Protein AF-0000000069215878 (afdb_homodimer)

Secondary structure (DSSP, 8-state):
--EEEEEETTEEEEEETTEEEEEE-SSEEEEEE-SS-EEEEETTS-EEEEETTEEEEEE-SSEEEEEEETTEEEEEETTS-EEEEETTEEEEE-/--EEEEEETTEEEEEETTEEEEEE-SSEEEEEE-SS-EEEEETTS-EEEEETTEEEEEE-SSEEEEEEETTEEEEEETTS-EEEEETTEEEEE-

pLDDT: mean 95.77, std 3.65, range [73.75, 98.81]

Radius of gyration: 15.0 Å; Cα contacts (8 Å, |Δi|>4): 537; chains: 2; bounding box: 36×37×32 Å

Foldseek 3Di:
DDWDWDADPQWIWIDDPNHTDDIAGGQWDEWEDPVAKIWTAHPQGKIWIDGSRHTDDIGGGQFDYWYDDPQKIWTQHPVGKIWIDHSRHTDDID/DDWDWDADPQWIWIDDPNHTDDIAGGQWDEWEDPVAKIWTAHPQGKIWIDGSRHTDDIGGGQFDYWYDDPQKIWTQHPVGKIWIDHSRHTDDID

InterPro domains:
  IPR008655 Helicobacter pylori IceA2 [PF05862] (1-55)

Organism: Helicobacter pylori (strain G27) (NCBI:txid563041)

Solvent-accessible surface area (backbone atoms only — not comparable to full-atom values): 9778 Å² total; per-residue (Å²): 115,47,43,47,72,43,74,55,94,25,19,39,36,35,25,49,75,80,37,82,71,50,72,42,78,69,50,35,74,31,61,30,35,40,54,66,45,37,39,31,22,29,77,84,8,30,35,39,33,26,48,91,82,38,82,73,51,74,39,76,65,47,30,66,42,54,44,24,12,76,74,28,38,40,32,31,29,78,85,70,39,37,36,34,25,47,92,79,39,79,74,52,74,80,116,48,42,47,70,44,75,55,93,24,19,40,37,35,26,48,76,78,36,82,70,50,74,41,78,68,49,33,75,35,61,30,34,41,54,68,45,38,42,31,23,29,76,83,8,30,35,38,33,25,48,91,80,38,80,72,51,76,40,78,65,48,30,64,44,54,45,22,12,77,75,28,37,39,30,32,28,79,85,70,37,36,38,33,25,48,91,80,39,80,72,53,74,76

Sequence (188 aa):
MAVVVKVVNGKIQEFENGSYKRTYGSNIVAADTDGHIVAAVTAKGKVEEYENGIHKRTYGSNAVKVQVSGGIVAVTTSKGKVEEYKNGIHKRTYMAVVVKVVNGKIQEFENGSYKRTYGSNIVAADTDGHIVAAVTAKGKVEEYENGIHKRTYGSNAVKVQVSGGIVAVTTSKGKVEEYKNGIHKRTY

Structure (mmCIF, N/CA/C/O backbone):
data_AF-0000000069215878-model_v1
#
loop_
_entity.id
_entity.type
_entity.pdbx_description
1 polymer 'IceA2 protein'
#
loop_
_atom_site.group_PDB
_atom_site.id
_atom_site.type_symbol
_atom_site.label_atom_id
_atom_site.label_alt_id
_atom_site.label_comp_id
_atom_site.label_asym_id
_atom_site.label_entity_id
_atom_site.label_seq_id
_atom_site.pdbx_PDB_ins_code
_atom_site.Cartn_x
_atom_site.Cartn_y
_atom_site.Cartn_z
_atom_site.occupancy
_atom_site.B_iso_or_equiv
_atom_site.auth_seq_id
_atom_site.auth_comp_id
_atom_site.auth_asym_id
_atom_site.auth_atom_id
_atom_site.pdbx_PDB_model_num
ATOM 1 N N . MET A 1 1 ? -4.039 -1.091 15.531 1 74 1 MET A N 1
ATOM 2 C CA . MET A 1 1 ? -4.719 0.139 15.141 1 74 1 MET A CA 1
ATOM 3 C C . MET A 1 1 ? -4.633 0.352 13.633 1 74 1 MET A C 1
ATOM 5 O O . MET A 1 1 ? -3.592 0.095 13.023 1 74 1 MET A O 1
ATOM 9 N N . ALA A 1 2 ? -5.949 0.707 13.023 1 85.69 2 ALA A N 1
ATOM 10 C CA . ALA A 1 2 ? -5.949 0.831 11.57 1 85.69 2 ALA A CA 1
ATOM 11 C C . ALA A 1 2 ? -5.543 2.238 11.141 1 85.69 2 ALA A C 1
ATOM 13 O O . ALA A 1 2 ? -6.223 3.213 11.461 1 85.69 2 ALA A O 1
ATOM 14 N N . VAL A 1 3 ? -4.406 2.455 10.641 1 92.19 3 VAL A N 1
ATOM 15 C CA . VAL A 1 3 ? -3.967 3.725 10.07 1 92.19 3 VAL A CA 1
ATOM 16 C C . VAL A 1 3 ? -4.086 3.672 8.547 1 92.19 3 VAL A C 1
ATOM 18 O O . VAL A 1 3 ? -3.643 2.707 7.918 1 92.19 3 VAL A O 1
ATOM 21 N N . VAL A 1 4 ? -4.758 4.676 8 1 95.19 4 VAL A N 1
ATOM 22 C CA . VAL A 1 4 ? -4.93 4.781 6.555 1 95.19 4 VAL A CA 1
ATOM 23 C C . VAL A 1 4 ? -4.398 6.129 6.066 1 95.19 4 VAL A C 1
ATOM 25 O O . VAL A 1 4 ? -4.582 7.152 6.73 1 95.19 4 VAL A O 1
ATOM 28 N N . VAL A 1 5 ? -3.742 6.098 4.945 1 96.25 5 VAL A N 1
ATOM 29 C CA . VAL A 1 5 ? -3.266 7.352 4.371 1 96.25 5 VAL A CA 1
ATOM 30 C C . VAL A 1 5 ? -3.834 7.527 2.965 1 96.25 5 VAL A C 1
ATOM 32 O O . VAL A 1 5 ? -3.961 6.555 2.213 1 96.25 5 VAL A O 1
ATOM 35 N N . LYS A 1 6 ? -4.164 8.812 2.629 1 95.31 6 LYS A N 1
ATOM 36 C CA . LYS A 1 6 ? -4.609 9.234 1.303 1 95.31 6 LYS A CA 1
ATOM 37 C C . LYS A 1 6 ? -3.762 10.383 0.772 1 95.31 6 LYS A C 1
ATOM 39 O O . LYS A 1 6 ? -3.234 11.18 1.55 1 95.31 6 LYS A O 1
ATOM 44 N N . VAL A 1 7 ? -3.67 10.352 -0.541 1 95.75 7 VAL A N 1
ATOM 45 C CA . VAL A 1 7 ? -3.039 11.508 -1.17 1 95.75 7 VAL A CA 1
ATOM 46 C C . VAL A 1 7 ? -4.105 12.398 -1.8 1 95.75 7 VAL A C 1
ATOM 48 O O . VAL A 1 7 ? -4.836 11.969 -2.695 1 95.75 7 VAL A O 1
ATOM 51 N N . VAL A 1 8 ? -4.211 13.555 -1.301 1 95.56 8 VAL A N 1
ATOM 52 C CA . VAL A 1 8 ? -5.18 14.531 -1.794 1 95.56 8 VAL A CA 1
ATOM 53 C C . VAL A 1 8 ? -4.48 15.867 -2.057 1 95.56 8 VAL A C 1
ATOM 55 O O . VAL A 1 8 ? -3.873 16.438 -1.152 1 95.56 8 VAL A O 1
ATOM 58 N N . ASN A 1 9 ? -4.527 16.25 -3.273 1 96.44 9 ASN A N 1
ATOM 59 C CA . ASN A 1 9 ? -3.949 17.531 -3.676 1 96.44 9 ASN A CA 1
ATOM 60 C C . ASN A 1 9 ? -2.477 17.625 -3.291 1 96.44 9 ASN A C 1
ATOM 62 O O . ASN A 1 9 ? -2.037 18.641 -2.74 1 96.44 9 ASN A O 1
ATOM 66 N N . GLY A 1 10 ? -1.801 16.531 -3.488 1 97.44 10 GLY A N 1
ATOM 67 C CA . GLY A 1 10 ? -0.356 16.516 -3.322 1 97.44 10 GLY A CA 1
ATOM 68 C C . GLY A 1 10 ? 0.076 16.422 -1.871 1 97.44 10 GLY A C 1
ATOM 69 O O . GLY A 1 10 ? 1.249 16.625 -1.552 1 97.44 10 GLY A O 1
ATOM 70 N N . LYS A 1 11 ? -0.834 16.172 -0.957 1 98.38 11 LYS A N 1
ATOM 71 C CA . LYS A 1 11 ? -0.547 16.031 0.468 1 98.38 11 LYS A CA 1
ATOM 72 C C . LYS A 1 11 ? -1.052 14.688 0.999 1 98.38 11 LYS A C 1
ATOM 74 O O . LYS A 1 11 ? -1.933 14.07 0.399 1 98.38 11 LYS A O 1
ATOM 79 N N . ILE A 1 12 ? -0.463 14.336 2.107 1 97.94 12 ILE A N 1
ATOM 80 C CA . ILE A 1 12 ? -0.901 13.125 2.791 1 97.94 12 ILE A CA 1
ATOM 81 C C . ILE A 1 12 ? -1.999 13.469 3.795 1 97.94 12 ILE A C 1
ATOM 83 O O . ILE A 1 12 ? -1.822 14.344 4.645 1 97.94 12 ILE A O 1
ATO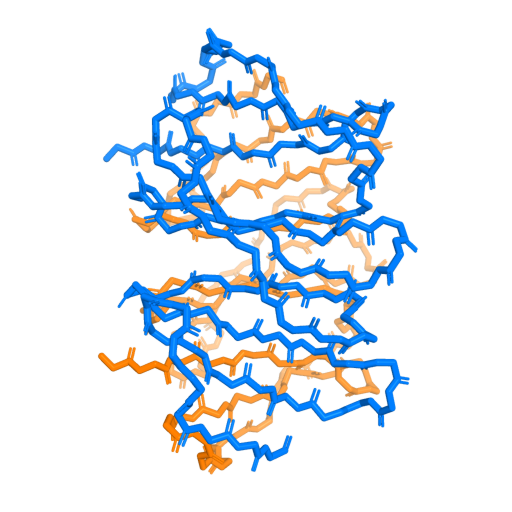M 87 N N . GLN A 1 13 ? -3.068 12.797 3.678 1 97.81 13 GLN A N 1
ATOM 88 C CA . GLN A 1 13 ? -4.078 12.789 4.73 1 97.81 13 GLN A CA 1
ATOM 89 C C . GLN A 1 13 ? -4.078 11.469 5.488 1 97.81 13 GLN A C 1
ATOM 91 O O . GLN A 1 13 ? -4.207 10.398 4.891 1 97.81 13 GLN A O 1
ATOM 96 N N . GLU A 1 14 ? -3.904 11.586 6.75 1 97.12 14 GLU A N 1
ATOM 97 C CA . GLU A 1 14 ? -3.82 10.406 7.613 1 97.12 14 GLU A CA 1
ATOM 98 C C . GLU A 1 14 ? -5.078 10.258 8.461 1 97.12 14 GLU A C 1
ATOM 100 O O . GLU A 1 14 ? -5.566 11.227 9.039 1 97.12 14 GLU A O 1
ATOM 105 N N . PHE A 1 15 ? -5.617 9.094 8.516 1 95.56 15 PHE A N 1
ATOM 106 C CA . PHE A 1 15 ? -6.773 8.734 9.32 1 95.56 15 PHE A CA 1
ATOM 107 C C . PHE A 1 15 ? -6.43 7.602 10.281 1 95.56 15 PHE A C 1
ATOM 109 O O . PHE A 1 15 ? -5.676 6.688 9.93 1 95.56 15 PHE A O 1
ATOM 116 N N . GLU A 1 16 ? -6.934 7.645 11.398 1 93.94 16 GLU A N 1
ATOM 117 C CA . GLU A 1 16 ? -6.84 6.578 12.398 1 93.94 16 GLU A CA 1
ATOM 118 C C . GLU A 1 16 ? -8.219 6.129 12.852 1 93.94 16 GLU A C 1
ATOM 120 O O . GLU A 1 16 ? -9 6.93 13.375 1 93.94 16 GLU A O 1
ATOM 125 N N . ASN A 1 17 ? -8.5 4.863 12.562 1 92.19 17 ASN A N 1
ATOM 126 C CA . ASN A 1 17 ? -9.812 4.316 12.859 1 92.19 17 ASN A CA 1
ATOM 127 C C . ASN A 1 17 ? -10.93 5.18 12.273 1 92.19 17 ASN A C 1
ATOM 129 O O . ASN A 1 17 ? -11.898 5.5 12.953 1 92.19 17 ASN A O 1
ATOM 133 N N . GLY A 1 18 ? -10.656 5.668 11.039 1 92.44 18 GLY A N 1
ATOM 134 C CA . GLY A 1 18 ? -11.664 6.398 10.297 1 92.44 18 GLY A CA 1
ATOM 135 C C . GLY A 1 18 ? -11.695 7.879 10.625 1 92.44 18 GLY A C 1
ATOM 136 O O . GLY A 1 18 ? -12.383 8.656 9.961 1 92.44 18 GLY A O 1
ATOM 137 N N . SER A 1 19 ? -10.953 8.273 11.695 1 95.25 19 SER A N 1
ATOM 138 C CA . SER A 1 19 ? -10.906 9.68 12.102 1 95.25 19 SER A CA 1
ATOM 139 C C . SER A 1 19 ? -9.703 10.391 11.5 1 95.25 19 SER A C 1
ATOM 141 O O . SER A 1 19 ? -8.586 9.867 11.531 1 95.25 19 SER A O 1
ATOM 143 N N . TYR A 1 20 ? -10 11.586 10.977 1 96.06 20 TYR A N 1
ATOM 144 C CA . TYR A 1 20 ? -8.93 12.422 10.438 1 96.06 20 TYR A CA 1
ATOM 145 C C . TYR A 1 20 ? -7.938 12.805 11.531 1 96.06 20 TYR A C 1
ATOM 147 O O . TYR A 1 20 ? -8.336 13.227 12.617 1 96.06 20 TYR A O 1
ATOM 155 N N . LYS A 1 21 ? -6.676 12.641 11.227 1 96.81 21 LYS A N 1
ATOM 156 C CA . LYS A 1 21 ? -5.648 12.945 12.211 1 96.81 21 LYS A CA 1
ATOM 157 C C . LYS A 1 21 ? -4.844 14.18 11.805 1 96.81 21 LYS A C 1
ATOM 159 O O . LYS A 1 21 ? -4.723 15.133 12.578 1 96.81 21 LYS A O 1
ATOM 164 N N . ARG A 1 22 ? -4.355 14.172 10.633 1 97.06 22 ARG A N 1
ATOM 165 C CA . ARG A 1 22 ? -3.471 15.25 10.211 1 97.06 22 ARG A CA 1
ATOM 166 C C . ARG A 1 22 ? -3.266 15.219 8.695 1 97.06 22 ARG A C 1
ATOM 168 O O . ARG A 1 22 ? -3.584 14.227 8.039 1 97.06 22 ARG A O 1
ATOM 175 N N . THR A 1 23 ? -2.787 16.328 8.133 1 98.12 23 THR A N 1
ATOM 176 C CA . THR A 1 23 ? -2.355 16.5 6.75 1 98.12 23 THR A CA 1
ATOM 177 C C . THR A 1 23 ? -0.935 17.047 6.691 1 98.12 23 THR A C 1
ATOM 179 O O . THR A 1 23 ? -0.604 18 7.398 1 98.12 23 THR A O 1
ATOM 182 N N . TYR A 1 24 ? -0.143 16.469 5.941 1 98.25 24 TYR A N 1
ATOM 183 C CA . TYR A 1 24 ? 1.252 16.891 5.848 1 98.25 24 TYR A CA 1
ATOM 184 C C . TYR A 1 24 ? 1.854 16.469 4.512 1 98.25 24 TYR A C 1
ATOM 186 O O . TYR A 1 24 ? 1.188 15.82 3.697 1 98.25 24 TYR A O 1
ATOM 194 N N . GLY A 1 25 ? 3.1 16.875 4.277 1 97.56 25 GLY A N 1
ATOM 195 C CA . GLY A 1 25 ? 3.77 16.578 3.023 1 97.56 25 GLY A CA 1
ATOM 196 C C . GLY A 1 25 ? 3.455 17.578 1.926 1 97.56 25 GLY A C 1
ATOM 197 O O . GLY A 1 25 ? 2.514 18.359 2.047 1 97.56 25 GLY A O 1
ATOM 198 N N . SER A 1 26 ? 4.25 17.531 0.91 1 98.12 26 SER A N 1
ATOM 199 C CA . SER A 1 26 ? 4.09 18.391 -0.258 1 98.12 26 SER A CA 1
ATOM 200 C C . SER A 1 26 ? 4.531 17.672 -1.533 1 98.12 26 SER A C 1
ATOM 202 O O . SER A 1 26 ? 5.547 16.984 -1.543 1 98.12 26 SER A O 1
ATOM 204 N N . ASN A 1 27 ? 3.66 17.891 -2.59 1 98.38 27 ASN A N 1
ATOM 205 C CA . ASN A 1 27 ? 3.941 17.344 -3.912 1 98.38 27 ASN A CA 1
ATOM 206 C C . ASN A 1 27 ? 4.047 15.82 -3.877 1 98.38 27 ASN A C 1
ATOM 208 O O . ASN A 1 27 ? 4.957 15.242 -4.469 1 98.38 27 ASN A O 1
ATOM 212 N N . ILE A 1 28 ? 3.166 15.297 -3.115 1 98.62 28 ILE A N 1
ATOM 213 C CA . ILE A 1 28 ? 3.125 13.844 -2.973 1 98.62 28 ILE A CA 1
ATOM 214 C C . ILE A 1 28 ? 2.275 13.242 -4.09 1 98.62 28 ILE A C 1
ATOM 216 O O . ILE A 1 28 ? 1.216 13.773 -4.43 1 98.62 28 ILE A O 1
ATOM 220 N N . VAL A 1 29 ? 2.721 12.062 -4.629 1 97.56 29 VAL A N 1
ATOM 221 C CA . VAL A 1 29 ? 1.945 11.438 -5.691 1 97.56 29 VAL A CA 1
ATOM 222 C C . VAL A 1 29 ? 1.505 10.039 -5.254 1 97.56 29 VAL A C 1
ATOM 224 O O . VAL A 1 29 ? 0.582 9.469 -5.836 1 97.56 29 VAL A O 1
ATOM 227 N N . ALA A 1 30 ? 2.139 9.461 -4.25 1 97.19 30 ALA A N 1
ATOM 228 C CA . ALA A 1 30 ? 1.773 8.156 -3.701 1 97.19 30 ALA A CA 1
ATOM 229 C C . ALA A 1 30 ? 2.236 8.023 -2.254 1 97.19 30 ALA A C 1
ATOM 231 O O . ALA A 1 30 ? 3.207 8.664 -1.844 1 97.19 30 ALA A O 1
ATOM 232 N N . ALA A 1 31 ? 1.522 7.215 -1.479 1 98.06 31 ALA A N 1
ATOM 233 C CA . ALA A 1 31 ? 1.909 6.973 -0.092 1 98.06 31 ALA A CA 1
ATOM 234 C C . ALA A 1 31 ? 1.402 5.617 0.39 1 98.06 31 ALA A C 1
ATOM 236 O O . ALA A 1 31 ? 0.435 5.078 -0.154 1 98.06 31 ALA A O 1
ATOM 237 N N . ASP A 1 32 ? 2.045 5.066 1.37 1 96.81 32 ASP A N 1
ATOM 238 C CA . ASP A 1 32 ? 1.684 3.811 2.018 1 96.81 32 ASP A CA 1
ATOM 239 C C . ASP A 1 32 ? 2.156 3.785 3.469 1 96.81 32 ASP A C 1
ATOM 241 O O . ASP A 1 32 ? 3.008 4.586 3.865 1 96.81 32 ASP A O 1
ATOM 245 N N . THR A 1 33 ? 1.58 2.834 4.258 1 95.44 33 THR A N 1
ATOM 246 C CA . THR A 1 33 ? 1.925 2.754 5.672 1 95.44 33 THR A CA 1
ATOM 247 C C . THR A 1 33 ? 1.739 1.332 6.195 1 95.44 33 THR A C 1
ATOM 249 O O . THR A 1 33 ? 0.943 0.565 5.648 1 95.44 33 THR A O 1
ATOM 252 N N . ASP A 1 34 ? 2.5 1.015 7.184 1 89.88 34 ASP A N 1
ATOM 253 C CA . ASP A 1 34 ? 2.26 -0.238 7.895 1 89.88 34 ASP A CA 1
ATOM 254 C C . ASP A 1 34 ? 1.64 0.019 9.266 1 89.88 34 ASP A C 1
ATOM 256 O O . ASP A 1 34 ? 1.551 -0.891 10.094 1 89.88 34 ASP A O 1
ATOM 260 N N . GLY A 1 35 ? 1.219 1.314 9.391 1 88.06 35 GLY A N 1
ATOM 261 C CA . GLY A 1 35 ? 0.649 1.693 10.672 1 88.06 35 GLY A CA 1
ATOM 262 C C . GLY A 1 35 ? 1.643 2.385 11.586 1 88.06 35 GLY A C 1
ATOM 263 O O . GLY A 1 35 ? 1.251 3.092 12.516 1 88.06 35 GLY A O 1
ATOM 264 N N . HIS A 1 36 ? 2.979 2.178 11.383 1 90.94 36 HIS A N 1
ATOM 265 C CA . HIS A 1 36 ? 4.02 2.787 12.203 1 90.94 36 HIS A CA 1
ATOM 266 C C . HIS A 1 36 ? 4.715 3.924 11.461 1 90.94 36 HIS A C 1
ATOM 268 O O . HIS A 1 36 ? 4.84 5.031 11.992 1 90.94 36 HIS A O 1
ATOM 274 N N . ILE A 1 37 ? 5.152 3.664 10.273 1 94.69 37 ILE A N 1
ATOM 275 C CA . ILE A 1 37 ? 5.734 4.723 9.461 1 94.69 37 ILE A CA 1
ATOM 276 C C . ILE A 1 37 ? 4.883 4.938 8.211 1 94.69 37 ILE A C 1
ATOM 278 O O . ILE A 1 37 ? 4.121 4.059 7.809 1 94.69 37 ILE A O 1
ATOM 282 N N . VAL A 1 38 ? 4.969 6.121 7.684 1 97.31 38 VAL A N 1
ATOM 283 C CA . VAL A 1 38 ? 4.398 6.461 6.383 1 97.31 38 VAL A CA 1
ATOM 284 C C . VAL A 1 38 ? 5.523 6.742 5.387 1 97.31 38 VAL A C 1
ATOM 286 O O . VAL A 1 38 ? 6.441 7.512 5.676 1 97.31 38 VAL A O 1
ATOM 289 N N . ALA A 1 39 ? 5.531 6.059 4.312 1 98.31 39 ALA A N 1
ATOM 290 C CA . ALA A 1 39 ? 6.418 6.355 3.189 1 98.31 39 ALA A CA 1
ATOM 291 C C . ALA A 1 39 ? 5.648 6.98 2.031 1 98.31 39 ALA A C 1
ATOM 293 O O . ALA A 1 39 ? 4.562 6.512 1.675 1 98.31 39 ALA A O 1
ATOM 294 N N . ALA A 1 40 ? 6.199 7.988 1.437 1 98.81 40 ALA A N 1
ATOM 295 C CA . ALA A 1 40 ? 5.523 8.734 0.374 1 98.81 40 ALA A CA 1
ATOM 296 C C . ALA A 1 40 ? 6.473 9 -0.792 1 98.81 40 ALA A C 1
ATOM 298 O O . ALA A 1 40 ? 7.668 9.227 -0.588 1 98.81 40 ALA A O 1
ATOM 299 N N . VAL A 1 41 ? 5.918 9.031 -1.982 1 98.75 41 VAL A N 1
ATOM 300 C CA . VAL A 1 41 ? 6.66 9.383 -3.188 1 98.75 41 VAL A CA 1
ATOM 301 C C . VAL A 1 41 ? 6.344 10.82 -3.59 1 98.75 41 VAL A C 1
ATOM 303 O O . VAL A 1 41 ? 5.176 11.203 -3.695 1 98.75 41 VAL A O 1
ATOM 306 N N . THR A 1 42 ? 7.375 11.586 -3.748 1 98.75 42 THR A N 1
ATOM 307 C CA . THR A 1 42 ? 7.18 12.953 -4.211 1 98.75 42 THR A CA 1
ATOM 308 C C . THR A 1 42 ? 7.082 13 -5.734 1 98.75 42 THR A C 1
ATOM 310 O O . THR A 1 42 ? 7.477 12.055 -6.414 1 98.75 42 THR A O 1
ATOM 313 N N . ALA A 1 43 ? 6.609 14.094 -6.262 1 98.44 43 ALA A N 1
ATOM 314 C CA . ALA A 1 43 ? 6.508 14.289 -7.707 1 98.44 43 ALA A CA 1
ATOM 315 C C . ALA A 1 43 ? 7.883 14.219 -8.367 1 98.44 43 ALA A C 1
ATOM 317 O O . ALA A 1 43 ? 7.992 13.883 -9.555 1 98.44 43 ALA A O 1
ATOM 318 N N . LYS A 1 44 ? 8.922 14.461 -7.582 1 98.06 44 LYS A N 1
ATOM 319 C CA . LYS A 1 44 ? 10.273 14.453 -8.125 1 98.06 44 LYS A CA 1
ATOM 320 C C . LYS A 1 44 ? 10.891 13.055 -8.039 1 98.06 44 LYS A C 1
ATOM 322 O O . LYS A 1 44 ? 12.055 12.867 -8.383 1 98.06 44 LYS A O 1
ATOM 327 N N . GLY A 1 45 ? 10.164 12.109 -7.516 1 98.38 45 GLY A N 1
ATOM 328 C CA . GLY A 1 45 ? 10.609 10.727 -7.535 1 98.38 45 GLY A CA 1
ATOM 329 C C . GLY A 1 45 ? 11.438 10.352 -6.316 1 98.38 45 GLY A C 1
ATOM 330 O O . GLY A 1 45 ? 12.172 9.359 -6.344 1 98.38 45 GLY A O 1
ATOM 331 N N . LYS A 1 46 ? 11.375 11.156 -5.266 1 98.69 46 LYS A N 1
ATOM 332 C CA . LYS A 1 46 ? 12.016 10.812 -4 1 98.69 46 LYS A CA 1
ATOM 333 C C . LYS A 1 46 ? 11.039 10.125 -3.053 1 98.69 46 LYS A C 1
ATOM 335 O O . LYS A 1 46 ? 9.828 10.148 -3.275 1 98.69 46 LYS A O 1
ATOM 340 N N . VAL A 1 47 ? 11.633 9.469 -2.111 1 98.75 47 VAL A N 1
ATOM 341 C CA . VAL A 1 47 ? 10.836 8.875 -1.051 1 98.75 47 VAL A CA 1
ATOM 342 C C . VAL A 1 47 ? 11.008 9.672 0.24 1 98.75 47 VAL A C 1
ATOM 344 O O . VAL A 1 47 ? 12.133 9.938 0.666 1 98.75 47 VAL A O 1
ATOM 347 N N . GLU A 1 48 ? 9.977 10.07 0.784 1 98.81 48 GLU A N 1
ATOM 348 C CA . GLU A 1 48 ? 9.969 10.68 2.111 1 98.81 48 GLU A CA 1
ATOM 349 C C . GLU A 1 48 ? 9.312 9.758 3.139 1 98.81 48 GLU A C 1
ATOM 351 O O . GLU A 1 48 ? 8.258 9.18 2.879 1 98.81 48 GLU A O 1
ATOM 356 N N . GLU A 1 49 ? 9.961 9.68 4.238 1 98.5 49 GLU A N 1
ATOM 357 C CA . GLU A 1 49 ? 9.422 8.883 5.332 1 98.5 49 GLU A CA 1
ATOM 358 C C . GLU A 1 49 ? 8.984 9.766 6.5 1 98.5 49 GLU A C 1
ATOM 360 O O . GLU A 1 49 ? 9.688 10.711 6.859 1 98.5 49 GLU A O 1
ATOM 365 N N . TYR A 1 50 ? 7.906 9.438 7.055 1 97.94 50 TYR A N 1
ATOM 366 C CA . TYR A 1 50 ? 7.34 10.156 8.188 1 97.94 50 TYR A CA 1
ATOM 367 C C . TYR A 1 50 ? 7.016 9.211 9.336 1 97.94 50 TYR A C 1
ATOM 369 O O . TYR A 1 50 ? 6.676 8.047 9.109 1 97.94 50 TYR A O 1
ATOM 377 N N . GLU A 1 51 ? 7.102 9.727 10.508 1 96.75 51 GLU A N 1
ATOM 378 C CA . GLU A 1 51 ? 6.59 9.109 11.727 1 96.75 51 GLU A CA 1
ATOM 379 C C . GLU A 1 51 ? 5.723 10.086 12.516 1 96.75 51 GLU A C 1
ATOM 381 O O . GLU A 1 51 ? 6.184 11.172 12.891 1 96.75 51 GLU A O 1
ATOM 386 N N . ASN A 1 52 ? 4.473 9.68 12.68 1 94.44 52 ASN A N 1
ATOM 387 C CA . ASN A 1 52 ? 3.516 10.562 13.352 1 94.44 52 ASN A CA 1
ATOM 388 C C . ASN A 1 52 ? 3.461 11.938 12.688 1 94.44 52 ASN A C 1
ATOM 390 O O . ASN A 1 52 ? 3.465 12.953 13.375 1 94.44 52 ASN A O 1
ATOM 394 N N . GLY A 1 53 ? 3.514 11.898 11.359 1 95.81 53 GLY A N 1
ATOM 395 C CA . GLY A 1 53 ? 3.375 13.125 10.594 1 95.81 53 GLY A CA 1
ATOM 396 C C . GLY A 1 53 ? 4.652 13.938 10.539 1 95.81 53 GLY A C 1
ATOM 397 O O . GLY A 1 53 ? 4.703 14.984 9.883 1 95.81 53 GLY A O 1
ATOM 398 N N . ILE A 1 54 ? 5.707 13.508 11.227 1 97.25 54 ILE A N 1
ATOM 399 C CA . ILE A 1 54 ? 6.973 14.227 11.273 1 97.25 54 ILE A CA 1
ATOM 400 C C . ILE A 1 54 ? 7.941 13.648 10.25 1 97.25 54 ILE A C 1
ATOM 402 O O . ILE A 1 54 ? 8.164 12.43 10.219 1 97.25 54 ILE A O 1
ATOM 406 N N . HIS A 1 55 ? 8.508 14.469 9.445 1 98.25 55 HIS A N 1
ATOM 407 C CA . HIS A 1 55 ? 9.461 14.055 8.422 1 98.25 55 HIS A CA 1
ATOM 408 C C . HIS A 1 55 ? 10.742 13.523 9.055 1 98.25 55 HIS A C 1
ATOM 410 O O . HIS A 1 55 ? 11.32 14.156 9.938 1 98.25 55 HIS A O 1
ATOM 416 N N . LYS A 1 56 ? 11.164 12.367 8.633 1 98.19 56 LYS A N 1
ATOM 417 C CA . LYS A 1 56 ? 12.344 11.734 9.211 1 98.19 56 LYS A CA 1
ATOM 418 C C . LYS A 1 56 ? 13.516 11.766 8.234 1 98.19 56 LYS A C 1
ATOM 420 O O . LYS A 1 56 ? 14.641 12.109 8.609 1 98.19 56 LYS A O 1
ATOM 425 N N . ARG A 1 57 ? 13.25 11.43 7.016 1 97.94 57 ARG A N 1
ATOM 426 C CA . ARG A 1 57 ? 14.328 11.305 6.035 1 97.94 57 ARG A CA 1
ATOM 427 C C . ARG A 1 57 ? 13.773 11.297 4.617 1 97.94 57 ARG A C 1
ATOM 429 O O . ARG A 1 57 ? 12.586 11.062 4.406 1 97.94 57 ARG A O 1
ATOM 436 N N . THR A 1 58 ? 14.664 11.594 3.699 1 98.31 58 THR A N 1
ATOM 437 C CA . THR A 1 58 ? 14.414 11.547 2.264 1 98.31 58 THR A CA 1
ATOM 438 C C . THR A 1 58 ? 15.492 10.734 1.551 1 98.31 58 THR A C 1
ATOM 440 O O . THR A 1 58 ? 16.688 10.898 1.829 1 98.31 58 THR A O 1
ATOM 443 N N . TYR A 1 59 ? 15.023 9.875 0.728 1 98.19 59 TYR A N 1
ATOM 444 C CA . TYR A 1 59 ? 15.953 9.047 -0.027 1 98.19 59 TYR A CA 1
ATOM 445 C C . TYR A 1 59 ? 15.328 8.562 -1.329 1 98.19 59 TYR A C 1
ATOM 447 O O . TYR A 1 59 ? 14.203 8.953 -1.666 1 98.19 59 TYR A O 1
ATOM 455 N N . GLY A 1 60 ? 16.062 7.754 -2.094 1 96.81 60 GLY A N 1
ATOM 456 C CA . GLY A 1 60 ? 15.555 7.141 -3.311 1 96.81 60 GLY A CA 1
ATOM 457 C C . GLY A 1 60 ? 15.547 8.086 -4.496 1 96.81 60 GLY A C 1
ATOM 458 O O . GLY A 1 60 ? 15.68 9.297 -4.328 1 96.81 60 GLY A O 1
ATOM 459 N N . SER A 1 61 ? 15.461 7.555 -5.59 1 97.06 61 SER A N 1
ATOM 460 C CA . SER A 1 61 ? 15.352 8.266 -6.859 1 97.06 61 SER A CA 1
ATOM 461 C C . SER A 1 61 ? 14.453 7.52 -7.836 1 97.06 61 SER A C 1
ATOM 463 O O . SER A 1 61 ? 14.391 6.289 -7.812 1 97.06 61 SER A O 1
ATOM 465 N N . ASN A 1 62 ? 13.727 8.297 -8.656 1 98 62 ASN A N 1
ATOM 466 C CA . ASN A 1 62 ? 12.867 7.777 -9.719 1 98 62 ASN A CA 1
ATOM 467 C C . ASN A 1 62 ? 11.758 6.891 -9.164 1 98 62 ASN A C 1
ATOM 469 O O . ASN A 1 62 ? 11.352 5.922 -9.797 1 98 62 ASN A O 1
ATOM 473 N N . ALA A 1 63 ? 11.406 7.141 -7.961 1 98.12 63 ALA A N 1
ATOM 474 C CA . ALA A 1 63 ? 10.336 6.371 -7.328 1 98.12 63 ALA A CA 1
ATOM 475 C C . ALA A 1 63 ? 8.984 6.699 -7.957 1 98.12 63 ALA A C 1
ATOM 477 O O . ALA A 1 63 ? 8.695 7.859 -8.25 1 98.12 63 ALA A O 1
ATOM 478 N N . VAL A 1 64 ? 8.125 5.652 -8.086 1 97.12 64 VAL A N 1
ATOM 479 C CA . VAL A 1 64 ? 6.781 5.887 -8.609 1 97.12 64 VAL A CA 1
ATOM 480 C C . VAL A 1 64 ? 5.742 5.301 -7.656 1 97.12 64 VAL A C 1
ATOM 482 O O . VAL A 1 64 ? 4.602 5.766 -7.609 1 97.12 64 VAL A O 1
ATOM 485 N N . LYS A 1 65 ? 6.117 4.258 -6.941 1 96.25 65 LYS A N 1
ATOM 486 C CA . LYS A 1 65 ? 5.234 3.605 -5.98 1 96.25 65 LYS A CA 1
ATOM 487 C C . LYS A 1 65 ? 6 3.184 -4.73 1 96.25 65 LYS A C 1
ATOM 489 O O . LYS A 1 65 ? 7.215 2.988 -4.777 1 96.25 65 LYS A O 1
ATOM 494 N N . VAL A 1 66 ? 5.234 3.076 -3.656 1 97.44 66 VAL A N 1
ATOM 495 C CA . VAL A 1 66 ? 5.855 2.6 -2.424 1 97.44 66 VAL A CA 1
ATOM 496 C C . VAL A 1 66 ? 4.902 1.648 -1.702 1 97.44 66 VAL A C 1
ATOM 498 O O . VAL A 1 66 ? 3.68 1.79 -1.802 1 97.44 66 VAL A O 1
ATOM 501 N N . GLN A 1 67 ? 5.406 0.713 -1.04 1 95.75 67 GLN A N 1
ATOM 502 C CA . GLN A 1 67 ? 4.754 -0.206 -0.113 1 95.75 67 GLN A CA 1
ATOM 503 C C . GLN A 1 67 ? 5.539 -0.321 1.19 1 95.75 67 GLN A C 1
ATOM 505 O O . GLN A 1 67 ? 6.77 -0.315 1.182 1 95.75 67 GLN A O 1
ATOM 510 N N . VAL A 1 68 ? 4.812 -0.411 2.258 1 94.75 68 VAL A N 1
ATOM 511 C CA . VAL A 1 68 ? 5.473 -0.572 3.551 1 94.75 68 VAL A CA 1
ATOM 512 C C . VAL A 1 68 ? 4.957 -1.836 4.238 1 94.75 68 VAL A C 1
ATOM 514 O O . VAL A 1 68 ? 3.748 -2.031 4.367 1 94.75 68 VAL A O 1
ATOM 517 N N . SER A 1 69 ? 5.871 -2.627 4.645 1 88.75 69 SER A N 1
ATOM 518 C CA . SER A 1 69 ? 5.543 -3.836 5.395 1 88.75 69 SER A CA 1
ATOM 519 C C . SER A 1 69 ? 6.645 -4.18 6.395 1 88.75 69 SER A C 1
ATOM 521 O O . SER A 1 69 ? 7.809 -4.324 6.016 1 88.75 69 SER A O 1
ATOM 523 N N . GLY A 1 70 ? 6.219 -4.223 7.656 1 84.12 70 GLY A N 1
ATOM 524 C CA . GLY A 1 70 ? 7.176 -4.617 8.68 1 84.12 70 GLY A CA 1
ATOM 525 C C . GLY A 1 70 ? 8.352 -3.668 8.789 1 84.12 70 GLY A C 1
ATOM 526 O O . GLY A 1 70 ? 9.492 -4.102 8.992 1 84.12 70 GLY A O 1
ATOM 527 N N . GLY A 1 71 ? 8.148 -2.459 8.508 1 88.06 71 GLY A N 1
ATOM 528 C CA . GLY A 1 71 ? 9.188 -1.452 8.633 1 88.06 71 GLY A CA 1
ATOM 529 C C . GLY A 1 71 ? 10.047 -1.323 7.387 1 88.06 71 GLY A C 1
ATOM 530 O O . GLY A 1 71 ? 10.914 -0.452 7.309 1 88.06 71 GLY A O 1
ATOM 531 N N . ILE A 1 72 ? 9.859 -2.195 6.469 1 93.44 72 ILE A N 1
ATOM 532 C CA . ILE A 1 72 ? 10.578 -2.137 5.203 1 93.44 72 ILE A CA 1
ATOM 533 C C . ILE A 1 72 ? 9.789 -1.311 4.195 1 93.44 72 ILE A C 1
ATOM 535 O O . ILE A 1 72 ? 8.562 -1.446 4.098 1 93.44 72 ILE A O 1
ATOM 539 N N . VAL A 1 73 ? 10.523 -0.488 3.518 1 96.88 73 VAL A N 1
ATOM 540 C CA . VAL A 1 73 ? 9.93 0.301 2.445 1 96.88 73 VAL A CA 1
ATOM 541 C C . VAL A 1 73 ? 10.359 -0.26 1.091 1 96.88 73 VAL A C 1
ATOM 543 O O . VAL A 1 73 ? 11.547 -0.26 0.759 1 96.88 73 VAL A O 1
ATOM 546 N N . ALA A 1 74 ? 9.477 -0.761 0.362 1 96.94 74 ALA A N 1
ATOM 547 C CA . ALA A 1 74 ? 9.719 -1.211 -1.007 1 96.94 74 ALA A CA 1
ATOM 548 C C . ALA A 1 74 ? 9.352 -0.124 -2.014 1 96.94 74 ALA A C 1
ATOM 550 O O . ALA A 1 74 ? 8.195 0.3 -2.086 1 96.94 74 ALA A O 1
ATOM 551 N N . VAL A 1 75 ? 10.266 0.282 -2.779 1 97.81 75 VAL A N 1
ATOM 552 C CA . VAL A 1 75 ? 10.109 1.373 -3.736 1 97.81 75 VAL A CA 1
ATOM 553 C C . VAL A 1 75 ? 10.164 0.824 -5.16 1 97.81 75 VAL A C 1
ATOM 555 O O . VAL A 1 75 ? 11.156 0.209 -5.555 1 97.81 75 VAL A O 1
ATOM 558 N N . THR A 1 76 ? 9.148 0.973 -5.895 1 96.69 76 THR A N 1
ATOM 559 C CA . THR A 1 76 ? 9.188 0.666 -7.32 1 96.69 76 THR A CA 1
ATOM 560 C C . THR A 1 76 ? 9.641 1.88 -8.125 1 96.69 76 THR A C 1
ATOM 562 O O . THR A 1 76 ? 9.07 2.965 -8 1 96.69 76 THR A O 1
ATOM 565 N N . THR A 1 77 ? 10.609 1.691 -8.898 1 97.44 77 THR A N 1
ATOM 566 C CA . THR A 1 77 ? 11.148 2.793 -9.688 1 97.44 77 THR A CA 1
ATOM 567 C C . THR A 1 77 ? 10.469 2.867 -11.047 1 97.44 77 THR A C 1
ATOM 569 O O . THR A 1 77 ? 9.75 1.942 -11.445 1 97.44 77 THR A O 1
ATOM 572 N N . SER A 1 78 ? 10.695 3.939 -11.75 1 95.75 78 SER A N 1
ATOM 573 C CA . SER A 1 78 ? 10.07 4.168 -13.055 1 95.75 78 SER A CA 1
ATOM 574 C C . SER A 1 78 ? 10.539 3.135 -14.07 1 95.75 78 SER A C 1
ATOM 576 O O . SER A 1 78 ? 9.875 2.916 -15.086 1 95.75 78 SER A O 1
ATOM 578 N N . LYS A 1 79 ? 11.656 2.494 -13.75 1 94 79 LYS A N 1
ATOM 579 C CA . LYS A 1 79 ? 12.164 1.481 -14.672 1 94 79 LYS A CA 1
ATOM 580 C C . LYS A 1 79 ? 11.656 0.093 -14.297 1 94 79 LYS A C 1
ATOM 582 O O . LYS A 1 79 ? 12.039 -0.902 -14.914 1 94 79 LYS A O 1
ATOM 587 N N . GLY A 1 80 ? 10.922 0.018 -13.25 1 91.56 80 GLY A N 1
ATOM 588 C CA . GLY A 1 80 ? 10.242 -1.231 -12.938 1 91.56 80 GLY A CA 1
ATOM 589 C C . GLY A 1 80 ? 10.992 -2.074 -11.922 1 91.56 80 GLY A C 1
ATOM 590 O O . GLY A 1 80 ? 10.555 -3.17 -11.57 1 91.56 80 GLY A O 1
ATOM 591 N N . LYS A 1 81 ? 12.086 -1.582 -11.367 1 94.81 81 LYS A N 1
ATOM 592 C CA . LYS A 1 81 ? 12.82 -2.273 -10.312 1 94.81 81 LYS A CA 1
ATOM 593 C C . LYS A 1 81 ? 12.242 -1.962 -8.938 1 94.81 81 LYS A C 1
ATOM 595 O O . LYS A 1 81 ? 11.57 -0.946 -8.758 1 94.81 81 LYS A O 1
ATOM 600 N N . VAL A 1 82 ? 12.523 -2.867 -8.094 1 96.56 82 VAL A N 1
ATOM 601 C CA . VAL A 1 82 ? 12.125 -2.641 -6.703 1 96.56 82 VAL A CA 1
ATOM 602 C C . VAL A 1 82 ? 13.359 -2.453 -5.832 1 96.56 82 VAL A C 1
ATOM 604 O O . VAL A 1 82 ? 14.297 -3.258 -5.891 1 96.56 82 VAL A O 1
ATOM 607 N N . GLU A 1 83 ? 13.391 -1.404 -5.141 1 97.38 83 GLU A N 1
ATOM 608 C CA . GLU A 1 83 ? 14.414 -1.144 -4.133 1 97.38 83 GLU A CA 1
ATOM 609 C C . GLU A 1 83 ? 13.836 -1.217 -2.723 1 97.38 83 GLU A C 1
ATOM 611 O O . GLU A 1 83 ? 12.789 -0.617 -2.443 1 97.38 83 GLU A O 1
ATOM 616 N N . GLU A 1 84 ? 14.516 -1.929 -1.899 1 97.12 84 GLU A N 1
ATOM 617 C CA . GLU A 1 84 ? 14.062 -2.035 -0.517 1 97.12 84 GLU A CA 1
ATOM 618 C C . GLU A 1 84 ? 14.953 -1.223 0.42 1 97.12 84 GLU A C 1
ATOM 620 O O . GLU A 1 84 ? 16.172 -1.253 0.303 1 97.12 84 GLU A O 1
ATOM 625 N N . TYR A 1 85 ? 14.328 -0.528 1.285 1 97 85 TYR A N 1
ATOM 626 C CA . TYR A 1 85 ? 15.016 0.276 2.289 1 97 85 TYR A CA 1
ATOM 627 C C . TYR A 1 85 ? 14.523 -0.063 3.691 1 97 85 TYR A C 1
ATOM 629 O O . TYR A 1 85 ? 13.344 -0.374 3.883 1 97 85 TYR A O 1
ATOM 637 N N . LYS A 1 86 ? 15.383 0.021 4.629 1 95.94 86 LYS A N 1
ATOM 638 C CA . LYS A 1 86 ? 15.047 0.026 6.051 1 95.94 86 LYS A CA 1
ATOM 639 C C . LYS A 1 86 ? 15.695 1.211 6.762 1 95.94 86 LYS A C 1
ATOM 641 O O . LYS A 1 86 ? 16.922 1.381 6.711 1 95.94 86 LYS A O 1
ATOM 646 N N . ASN A 1 87 ? 14.891 2.068 7.398 1 95.19 87 ASN A N 1
ATOM 647 C CA . ASN A 1 87 ? 15.375 3.295 8.023 1 95.19 87 ASN A CA 1
ATOM 648 C C . ASN A 1 87 ? 16.188 4.137 7.047 1 95.19 87 ASN A C 1
ATOM 650 O O . ASN A 1 87 ? 17.25 4.652 7.402 1 95.19 87 ASN A O 1
ATOM 654 N N . GLY A 1 88 ? 15.711 4.16 5.805 1 95.31 88 GLY A N 1
ATOM 655 C CA . GLY A 1 88 ? 16.328 4.984 4.781 1 95.31 88 GLY A CA 1
ATOM 656 C C . GLY A 1 88 ? 17.578 4.359 4.188 1 95.31 88 GLY A C 1
ATOM 657 O O . GLY A 1 88 ? 18.188 4.914 3.268 1 95.31 88 GLY A O 1
ATOM 658 N N . ILE A 1 89 ? 17.984 3.201 4.68 1 96.69 89 ILE A N 1
ATOM 659 C CA . ILE A 1 89 ? 19.188 2.529 4.195 1 96.69 89 ILE A CA 1
ATOM 660 C C . ILE A 1 89 ? 18.812 1.492 3.139 1 96.69 89 ILE A C 1
ATOM 662 O O . ILE A 1 89 ? 17.969 0.633 3.381 1 96.69 89 ILE A O 1
ATOM 666 N N . HIS A 1 90 ? 19.438 1.541 1.986 1 97.25 90 HIS A N 1
ATOM 667 C CA . HIS A 1 90 ? 19.188 0.617 0.888 1 97.25 90 HIS A CA 1
ATOM 668 C C . HIS A 1 90 ? 19.625 -0.798 1.243 1 97.25 90 HIS A C 1
ATOM 670 O O . HIS A 1 90 ? 20.75 -0.998 1.735 1 97.25 90 HIS A O 1
ATOM 676 N N . LYS A 1 91 ? 18.797 -1.723 1.007 1 96.12 91 LYS A N 1
ATOM 677 C CA . LYS A 1 91 ? 19.109 -3.107 1.351 1 96.12 91 LYS A CA 1
ATOM 678 C C . LYS A 1 91 ? 19.391 -3.938 0.099 1 96.12 91 LYS A C 1
ATOM 680 O O . LYS A 1 91 ? 20.375 -4.664 0.033 1 96.12 91 LYS A O 1
ATOM 685 N N . ARG A 1 92 ? 18.547 -3.818 -0.883 1 95.62 92 ARG A N 1
ATOM 686 C CA . ARG A 1 92 ? 18.656 -4.609 -2.104 1 95.62 92 ARG A CA 1
ATOM 687 C C . ARG A 1 92 ? 17.812 -4.02 -3.223 1 95.62 92 ARG A C 1
ATOM 689 O O . ARG A 1 92 ? 16.938 -3.188 -2.971 1 95.62 92 ARG A O 1
ATOM 696 N N . THR A 1 93 ? 18.141 -4.406 -4.434 1 95.56 93 THR A N 1
ATOM 697 C CA . THR A 1 93 ? 17.391 -4.078 -5.641 1 95.56 93 THR A CA 1
ATOM 698 C C . THR A 1 93 ? 17.109 -5.336 -6.461 1 95.56 93 THR A C 1
ATOM 700 O O . THR A 1 93 ? 18 -6.18 -6.633 1 95.56 93 THR A O 1
ATOM 703 N N . TYR A 1 94 ? 15.945 -5.344 -6.906 1 93.81 94 TYR A N 1
ATOM 704 C CA . TYR A 1 94 ? 15.602 -6.457 -7.789 1 93.81 94 TYR A CA 1
ATOM 705 C C . TYR A 1 94 ? 14.5 -6.059 -8.766 1 93.81 94 TYR A C 1
ATOM 707 O O . TYR A 1 94 ? 13.836 -5.039 -8.578 1 93.81 94 TYR A O 1
ATOM 715 N N . MET B 1 1 ? 9.906 -9.984 8.258 1 73.75 1 MET B N 1
ATOM 716 C CA . MET B 1 1 ? 10.18 -10.391 6.887 1 73.75 1 MET B CA 1
ATOM 717 C C . MET B 1 1 ? 9.523 -9.445 5.891 1 73.75 1 MET B C 1
ATOM 719 O O . MET B 1 1 ? 8.398 -8.992 6.113 1 73.75 1 MET B O 1
ATOM 723 N N . ALA B 1 2 ? 10.445 -9.016 4.816 1 85.88 2 ALA B N 1
ATOM 724 C CA . ALA B 1 2 ? 9.906 -8.031 3.887 1 85.88 2 ALA B CA 1
ATOM 725 C C . ALA B 1 2 ? 9.156 -8.711 2.742 1 85.88 2 ALA B C 1
ATOM 727 O O . ALA B 1 2 ? 9.75 -9.477 1.978 1 85.88 2 ALA B O 1
ATOM 728 N N . VAL B 1 3 ? 7.906 -8.695 2.693 1 91.94 3 VAL B N 1
ATOM 729 C CA . VAL B 1 3 ? 7.105 -9.18 1.575 1 91.94 3 VAL B CA 1
ATOM 730 C C . VAL B 1 3 ? 6.684 -8.008 0.694 1 91.94 3 VAL B C 1
ATOM 732 O O . VAL B 1 3 ? 6.195 -6.992 1.193 1 91.94 3 VAL B O 1
ATOM 735 N N . VAL B 1 4 ? 6.957 -8.156 -0.581 1 94.81 4 VAL B N 1
ATOM 736 C CA . VAL B 1 4 ? 6.598 -7.133 -1.553 1 94.81 4 VAL B CA 1
ATOM 737 C C . VAL B 1 4 ? 5.723 -7.738 -2.646 1 94.81 4 VAL B C 1
ATOM 739 O O . VAL B 1 4 ? 5.957 -8.867 -3.088 1 94.81 4 VAL B O 1
ATOM 742 N N . VAL B 1 5 ? 4.75 -7.008 -3.037 1 96.12 5 VAL B N 1
ATOM 743 C CA . VAL B 1 5 ? 3.904 -7.48 -4.129 1 96.12 5 VAL B CA 1
ATOM 744 C C . VAL B 1 5 ? 3.914 -6.461 -5.266 1 96.12 5 VAL B C 1
ATOM 746 O O . VAL B 1 5 ? 3.924 -5.254 -5.027 1 96.12 5 VAL B O 1
ATOM 749 N N . LYS B 1 6 ? 3.906 -7.004 -6.523 1 94.81 6 LYS B N 1
ATOM 750 C CA . LYS B 1 6 ? 3.797 -6.219 -7.75 1 94.81 6 LYS B CA 1
ATOM 751 C C . LYS B 1 6 ? 2.646 -6.719 -8.625 1 94.81 6 LYS B C 1
ATOM 753 O O . LYS B 1 6 ? 2.303 -7.902 -8.586 1 94.81 6 LYS B O 1
ATOM 758 N N . VAL B 1 7 ? 2.109 -5.746 -9.336 1 95.5 7 VAL B N 1
ATOM 759 C CA . VAL B 1 7 ? 1.127 -6.141 -10.344 1 95.5 7 VAL B CA 1
ATOM 760 C C . VAL B 1 7 ? 1.757 -6.086 -11.727 1 95.5 7 VAL B C 1
ATOM 762 O O . VAL B 1 7 ? 2.193 -5.02 -12.18 1 95.5 7 VAL B O 1
ATOM 765 N N . VAL B 1 8 ? 1.85 -7.191 -12.312 1 95.31 8 VAL B N 1
ATOM 766 C CA . 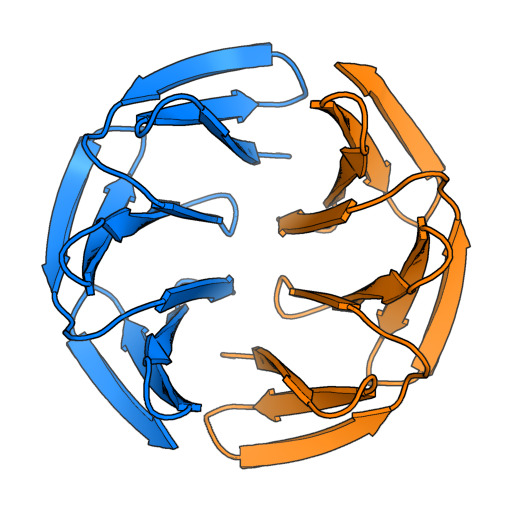VAL B 1 8 ? 2.416 -7.309 -13.656 1 95.31 8 VAL B CA 1
ATOM 767 C C . VAL B 1 8 ? 1.465 -8.094 -14.547 1 95.31 8 VAL B C 1
ATOM 769 O O . VAL B 1 8 ? 1.125 -9.242 -14.25 1 95.31 8 VAL B O 1
ATOM 772 N N . ASN B 1 9 ? 1.028 -7.441 -15.57 1 96.31 9 ASN B N 1
ATOM 773 C CA . ASN B 1 9 ? 0.149 -8.07 -16.547 1 96.31 9 ASN B CA 1
ATOM 774 C C . ASN B 1 9 ? -1.095 -8.656 -15.883 1 96.31 9 ASN B C 1
ATOM 776 O O . ASN B 1 9 ? -1.472 -9.797 -16.172 1 96.31 9 ASN B O 1
ATOM 780 N N . GLY B 1 10 ? -1.62 -7.922 -14.953 1 97.31 10 GLY B N 1
ATOM 781 C CA . GLY B 1 10 ? -2.896 -8.273 -14.352 1 97.31 10 GLY B CA 1
ATOM 782 C C . GLY B 1 10 ? -2.779 -9.352 -13.289 1 97.31 10 GLY B C 1
ATOM 783 O O . GLY B 1 10 ? -3.787 -9.906 -12.852 1 97.31 10 GLY B O 1
ATOM 784 N N . LYS B 1 11 ? -1.573 -9.711 -12.906 1 98.31 11 LYS B N 1
ATOM 785 C CA . LYS B 1 11 ? -1.327 -10.719 -11.883 1 98.31 11 LYS B CA 1
ATOM 786 C C . LYS B 1 11 ? -0.465 -10.156 -10.758 1 98.31 11 LYS B C 1
ATOM 788 O O . LYS B 1 11 ? 0.245 -9.164 -10.945 1 98.31 11 LYS B O 1
ATOM 793 N N . ILE B 1 12 ? -0.576 -10.82 -9.641 1 97.81 12 ILE B N 1
ATOM 794 C CA . ILE B 1 12 ? 0.257 -10.461 -8.5 1 97.81 12 ILE B CA 1
ATOM 795 C C . ILE B 1 12 ? 1.562 -11.25 -8.547 1 97.81 12 ILE B C 1
ATOM 797 O O . ILE B 1 12 ? 1.548 -12.484 -8.641 1 97.81 12 ILE B O 1
ATOM 801 N N . GLN B 1 13 ? 2.621 -10.562 -8.5 1 97.69 13 GLN B N 1
ATOM 802 C CA . GLN B 1 13 ? 3.918 -11.172 -8.234 1 97.69 13 GLN B CA 1
ATOM 803 C C . GLN B 1 13 ? 4.391 -10.867 -6.816 1 97.69 13 GLN B C 1
ATOM 805 O O . GLN B 1 13 ? 4.469 -9.703 -6.418 1 97.69 13 GLN B O 1
ATOM 810 N N . GLU B 1 14 ? 4.652 -11.914 -6.105 1 97 14 GLU B N 1
ATOM 811 C CA . GLU B 1 14 ? 5.059 -11.797 -4.707 1 97 14 GLU B CA 1
ATOM 812 C C . GLU B 1 14 ? 6.543 -12.109 -4.535 1 97 14 GLU B C 1
ATOM 814 O O . GLU B 1 14 ? 7.039 -13.102 -5.086 1 97 14 GLU B O 1
ATOM 819 N N . PHE B 1 15 ? 7.238 -11.297 -3.83 1 95.44 15 PHE B N 1
ATOM 820 C CA . PHE B 1 15 ? 8.648 -11.461 -3.494 1 95.44 15 PHE B CA 1
ATOM 821 C C . PHE B 1 15 ? 8.852 -11.469 -1.984 1 95.44 15 PHE B C 1
ATOM 823 O O . PHE B 1 15 ? 8.18 -10.727 -1.258 1 95.44 15 PHE B O 1
ATOM 830 N N . GLU B 1 16 ? 9.703 -12.234 -1.548 1 93.88 16 GLU B N 1
ATOM 831 C CA . GLU B 1 16 ? 10.133 -12.273 -0.153 1 93.88 16 GLU B CA 1
ATOM 832 C C . GLU B 1 16 ? 11.641 -12.086 -0.035 1 93.88 16 GLU B C 1
ATOM 834 O O . GLU B 1 16 ? 12.414 -12.875 -0.59 1 93.88 16 GLU B O 1
ATOM 839 N N . ASN B 1 17 ? 11.992 -10.984 0.625 1 91.75 17 ASN B N 1
ATOM 840 C CA . ASN B 1 17 ? 13.406 -10.633 0.746 1 91.75 17 ASN B CA 1
ATOM 841 C C . ASN B 1 17 ? 14.094 -10.602 -0.616 1 91.75 17 ASN B C 1
ATOM 843 O O . ASN B 1 17 ? 15.18 -11.164 -0.782 1 91.75 17 ASN B O 1
ATOM 847 N N . GLY B 1 18 ? 13.328 -10.078 -1.598 1 92.19 18 GLY B N 1
ATOM 848 C CA . GLY B 1 18 ? 13.891 -9.859 -2.922 1 92.19 18 GLY B CA 1
ATOM 849 C C . GLY B 1 18 ? 13.789 -11.07 -3.824 1 92.19 18 GLY B C 1
ATOM 850 O O . GLY B 1 18 ? 14.07 -10.992 -5.02 1 92.19 18 GLY B O 1
ATOM 851 N N . SER B 1 19 ? 13.398 -12.227 -3.236 1 95.12 19 SER B N 1
ATOM 852 C CA . SER B 1 19 ? 13.273 -13.453 -4.016 1 95.12 19 SER B CA 1
ATOM 853 C C . SER B 1 19 ? 11.836 -13.672 -4.473 1 95.12 19 SER B C 1
ATOM 855 O O . SER B 1 19 ? 10.898 -13.523 -3.686 1 95.12 19 SER B O 1
ATOM 857 N N . TYR B 1 20 ? 11.75 -14.031 -5.754 1 96.06 20 TYR B N 1
ATOM 858 C CA . TYR B 1 20 ? 10.438 -14.344 -6.312 1 96.06 20 TYR B CA 1
ATOM 859 C C . TYR B 1 20 ? 9.828 -15.562 -5.629 1 96.06 20 TYR B C 1
ATOM 861 O O . TYR B 1 20 ? 10.5 -16.578 -5.449 1 96.06 20 TYR B O 1
ATOM 869 N N . LYS B 1 21 ? 8.594 -15.422 -5.246 1 96.75 21 LYS B N 1
ATOM 870 C CA . LYS B 1 21 ? 7.93 -16.516 -4.551 1 96.75 21 LYS B CA 1
ATOM 871 C C . LYS B 1 21 ? 6.855 -17.156 -5.426 1 96.75 21 LYS B C 1
ATOM 873 O O . LYS B 1 21 ? 6.855 -18.375 -5.633 1 96.75 21 LYS B O 1
ATOM 878 N N . ARG B 1 22 ? 6 -16.375 -5.938 1 97 22 ARG B N 1
ATOM 879 C CA . ARG B 1 22 ? 4.863 -16.906 -6.684 1 97 22 ARG B CA 1
ATOM 880 C C . ARG B 1 22 ? 4.156 -15.805 -7.469 1 97 22 ARG B C 1
ATOM 882 O O . ARG B 1 22 ? 4.387 -14.617 -7.227 1 97 22 ARG B O 1
ATOM 889 N N . THR B 1 23 ? 3.334 -16.203 -8.43 1 98.06 23 THR B N 1
ATOM 890 C CA . THR B 1 23 ? 2.428 -15.367 -9.211 1 98.06 23 THR B CA 1
ATOM 891 C C . THR B 1 23 ? 1.006 -15.922 -9.164 1 98.06 23 THR B C 1
ATOM 893 O O . THR B 1 23 ? 0.794 -17.125 -9.344 1 98.06 23 THR B O 1
ATOM 896 N N . TYR B 1 24 ? 0.115 -15.125 -8.898 1 98.25 24 TYR B N 1
ATOM 897 C CA . TYR B 1 24 ? -1.274 -15.555 -8.773 1 98.25 24 TYR B CA 1
ATOM 898 C C . TYR B 1 24 ? -2.227 -14.391 -9.031 1 98.25 24 TYR B C 1
ATOM 900 O O . TYR B 1 24 ? -1.788 -13.258 -9.258 1 98.25 24 TYR B O 1
ATOM 908 N N . GLY B 1 25 ? -3.535 -14.688 -9.039 1 97.5 25 GLY B N 1
ATOM 909 C CA . GLY B 1 25 ? -4.539 -13.672 -9.312 1 97.5 25 GLY B CA 1
ATOM 910 C C . GLY B 1 25 ? -4.777 -13.453 -10.789 1 97.5 25 GLY B C 1
ATOM 911 O O . GLY B 1 25 ? -3.99 -13.906 -11.625 1 97.5 25 GLY B O 1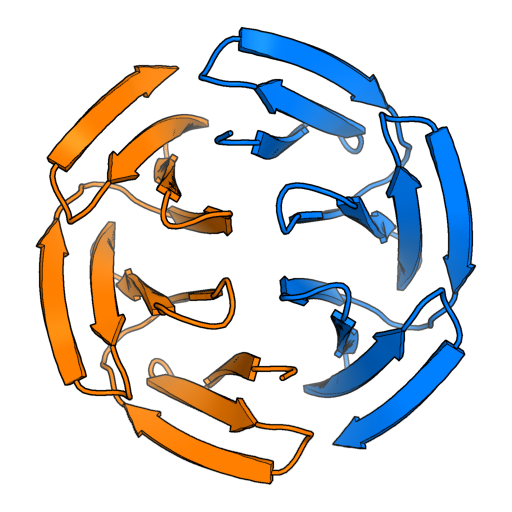
ATOM 912 N N . SER B 1 26 ? -5.855 -12.797 -11.086 1 98.12 26 SER B N 1
ATOM 913 C CA . SER B 1 26 ? -6.242 -12.461 -12.453 1 98.12 26 SER B CA 1
ATOM 914 C C . SER B 1 26 ? -6.977 -11.125 -12.508 1 98.12 26 SER B C 1
ATOM 916 O O . SER B 1 26 ? -7.816 -10.836 -11.648 1 98.12 26 SER B O 1
ATOM 918 N N . ASN B 1 27 ? -6.566 -10.344 -13.562 1 98.38 27 ASN B N 1
ATOM 919 C CA . ASN B 1 27 ? -7.195 -9.055 -13.82 1 98.38 27 ASN B CA 1
ATOM 920 C C . ASN B 1 27 ? -7.035 -8.102 -12.641 1 98.38 27 ASN B C 1
ATOM 922 O O . ASN B 1 27 ? -7.988 -7.434 -12.242 1 98.38 27 ASN B O 1
ATOM 926 N N . ILE B 1 28 ? -5.867 -8.188 -12.117 1 98.56 28 ILE B N 1
ATOM 927 C CA . ILE B 1 28 ? -5.543 -7.336 -10.984 1 98.56 28 ILE B CA 1
ATOM 928 C C . ILE B 1 28 ? -5.043 -5.977 -11.477 1 98.56 28 ILE B C 1
ATOM 930 O O . ILE B 1 28 ? -4.266 -5.906 -12.43 1 98.56 28 ILE B O 1
ATOM 934 N N . VAL B 1 29 ? -5.465 -4.887 -10.773 1 97.44 29 VAL B N 1
ATOM 935 C CA . VAL B 1 29 ? -5.012 -3.564 -11.195 1 97.44 29 VAL B CA 1
ATOM 936 C C . VAL B 1 29 ? -4.227 -2.9 -10.062 1 97.44 29 VAL B C 1
ATOM 938 O O . VAL B 1 29 ? -3.48 -1.946 -10.297 1 97.44 29 VAL B O 1
ATOM 941 N N . ALA B 1 30 ? -4.367 -3.357 -8.828 1 97.12 30 ALA B N 1
ATOM 942 C CA . ALA B 1 30 ? -3.631 -2.854 -7.668 1 97.12 30 ALA B CA 1
ATOM 943 C C . ALA B 1 30 ? -3.541 -3.914 -6.574 1 97.12 30 ALA B C 1
ATOM 945 O O . ALA B 1 30 ? -4.402 -4.789 -6.477 1 97.12 30 ALA B O 1
ATOM 946 N N . ALA B 1 31 ? -2.488 -3.848 -5.773 1 98 31 ALA B N 1
ATOM 947 C CA . ALA B 1 31 ? -2.332 -4.777 -4.66 1 98 31 ALA B CA 1
ATOM 948 C C . ALA B 1 31 ? -1.479 -4.168 -3.551 1 98 31 ALA B C 1
ATOM 950 O O . ALA B 1 31 ? -0.684 -3.26 -3.801 1 98 31 ALA B O 1
ATOM 951 N N . ASP B 1 32 ? -1.646 -4.633 -2.361 1 96.75 32 ASP B N 1
ATOM 952 C CA . ASP B 1 32 ? -0.888 -4.234 -1.18 1 96.75 32 ASP B CA 1
ATOM 953 C C . ASP B 1 32 ? -0.819 -5.371 -0.163 1 96.75 32 ASP B C 1
ATOM 955 O O . ASP B 1 32 ? -1.602 -6.324 -0.232 1 96.75 32 ASP B O 1
ATOM 959 N N . THR B 1 33 ? 0.138 -5.242 0.798 1 95.19 33 THR B N 1
ATOM 960 C CA . THR B 1 33 ? 0.314 -6.297 1.794 1 95.19 33 THR B CA 1
ATOM 961 C C . THR B 1 33 ? 0.911 -5.727 3.078 1 95.19 33 THR B C 1
ATOM 963 O O . THR B 1 33 ? 1.605 -4.711 3.051 1 95.19 33 THR B O 1
ATOM 966 N N . ASP B 1 34 ? 0.591 -6.352 4.156 1 89.69 34 ASP B N 1
ATOM 967 C CA . ASP B 1 34 ? 1.268 -6.027 5.406 1 89.69 34 ASP B CA 1
ATOM 968 C C . ASP B 1 34 ? 2.262 -7.121 5.793 1 89.69 34 ASP B C 1
ATOM 970 O O . ASP B 1 34 ? 2.783 -7.125 6.91 1 89.69 34 ASP B O 1
ATOM 974 N N . GLY B 1 35 ? 2.469 -8 4.754 1 88 35 GLY B N 1
ATOM 975 C CA . GLY B 1 35 ? 3.369 -9.109 5.016 1 88 35 GLY B CA 1
ATOM 976 C C . GLY B 1 35 ? 2.645 -10.398 5.379 1 88 35 GLY B C 1
ATOM 977 O O . GLY B 1 35 ? 3.201 -11.484 5.25 1 88 35 GLY B O 1
ATOM 978 N N . HIS B 1 36 ? 1.393 -10.312 5.895 1 90.62 36 HIS B N 1
ATOM 979 C CA . HIS B 1 36 ? 0.608 -11.477 6.281 1 90.62 36 HIS B CA 1
ATOM 980 C C . HIS B 1 36 ? -0.476 -11.781 5.254 1 90.62 36 HIS B C 1
ATOM 982 O O . HIS B 1 36 ? -0.588 -12.914 4.781 1 90.62 36 HIS B O 1
ATOM 988 N N . ILE B 1 37 ? -1.238 -10.812 4.902 1 94.44 37 ILE B N 1
ATOM 989 C CA . ILE B 1 37 ? -2.234 -10.992 3.854 1 94.44 37 ILE B CA 1
ATOM 990 C C . ILE B 1 37 ? -1.909 -10.078 2.674 1 94.44 37 ILE B C 1
ATOM 992 O O . ILE B 1 37 ? -1.188 -9.094 2.826 1 94.44 37 ILE B O 1
ATOM 996 N N . VAL B 1 38 ? -2.355 -10.477 1.53 1 97.19 38 VAL B N 1
ATOM 997 C CA . VAL B 1 38 ? -2.328 -9.641 0.33 1 97.19 38 VAL B CA 1
ATOM 998 C C . VAL B 1 38 ? -3.754 -9.266 -0.068 1 97.19 38 VAL B C 1
ATOM 1000 O O . VAL B 1 38 ? -4.633 -10.125 -0.151 1 97.19 38 VAL B O 1
ATOM 1003 N N . ALA B 1 39 ? -4.023 -8.031 -0.174 1 98.31 39 ALA B N 1
ATOM 1004 C CA . ALA B 1 39 ? -5.277 -7.531 -0.738 1 98.31 39 ALA B CA 1
ATOM 1005 C C . ALA B 1 39 ? -5.059 -6.961 -2.137 1 98.31 39 ALA B C 1
ATOM 1007 O O . ALA B 1 39 ? -4.098 -6.227 -2.371 1 98.31 39 ALA B O 1
ATOM 1008 N N . ALA B 1 40 ? -5.941 -7.254 -3.043 1 98.75 40 ALA B N 1
ATOM 1009 C CA . ALA B 1 40 ? -5.805 -6.84 -4.438 1 98.75 40 ALA B CA 1
ATOM 1010 C C . ALA B 1 40 ? -7.125 -6.312 -4.984 1 98.75 40 ALA B C 1
ATOM 1012 O O . ALA B 1 40 ? -8.195 -6.789 -4.605 1 98.75 40 ALA B O 1
ATOM 1013 N N . VAL B 1 41 ? -7.027 -5.371 -5.887 1 98.75 41 VAL B N 1
ATOM 1014 C CA . VAL B 1 41 ? -8.188 -4.832 -6.586 1 98.75 41 VAL B CA 1
ATOM 1015 C C . VAL B 1 41 ? -8.266 -5.426 -7.992 1 98.75 41 VAL B C 1
ATOM 1017 O O . VAL B 1 41 ? -7.281 -5.406 -8.734 1 98.75 41 VAL B O 1
ATOM 1020 N N . THR B 1 42 ? -9.398 -5.969 -8.297 1 98.75 42 THR B N 1
ATOM 1021 C CA . THR B 1 42 ? -9.602 -6.488 -9.641 1 98.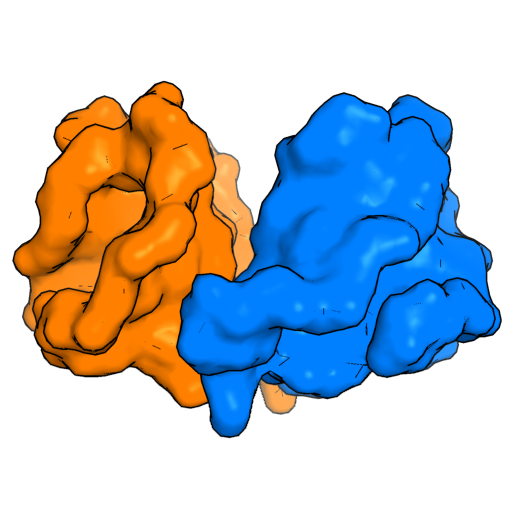75 42 THR B CA 1
ATOM 1022 C C . THR B 1 42 ? -10.039 -5.379 -10.594 1 98.75 42 THR B C 1
ATOM 1024 O O . THR B 1 42 ? -10.477 -4.316 -10.148 1 98.75 42 THR B O 1
ATOM 1027 N N . ALA B 1 43 ? -9.961 -5.637 -11.867 1 98.44 43 ALA B N 1
ATOM 1028 C CA . ALA B 1 43 ? -10.398 -4.68 -12.883 1 98.44 43 ALA B CA 1
ATOM 1029 C C . ALA B 1 43 ? -11.875 -4.355 -12.734 1 98.44 43 ALA B C 1
ATOM 1031 O O . ALA B 1 43 ? -12.328 -3.277 -13.133 1 98.44 43 ALA B O 1
ATOM 1032 N N . LYS B 1 44 ? -12.609 -5.266 -12.102 1 98.06 44 LYS B N 1
ATOM 1033 C CA . LYS B 1 44 ? -14.047 -5.066 -11.93 1 98.06 44 LYS B CA 1
ATOM 1034 C C . LYS B 1 44 ? -14.352 -4.309 -10.648 1 98.06 44 LYS B C 1
ATOM 1036 O O . LYS B 1 44 ? -15.516 -4.105 -10.297 1 98.06 44 LYS B O 1
ATOM 1041 N N . GLY B 1 45 ? -13.344 -3.965 -9.898 1 98.31 45 GLY B N 1
ATOM 1042 C CA . GLY B 1 45 ? -13.523 -3.119 -8.727 1 98.31 45 GLY B CA 1
ATOM 1043 C C . GLY B 1 45 ? -13.812 -3.902 -7.461 1 98.31 45 GLY B C 1
ATOM 1044 O O . GLY B 1 45 ? -14.344 -3.354 -6.492 1 98.31 45 GLY B O 1
ATOM 1045 N N . LYS B 1 46 ? -13.539 -5.195 -7.477 1 98.62 46 LYS B N 1
ATOM 1046 C CA . LYS B 1 46 ? -13.648 -6.016 -6.273 1 98.62 46 LYS B CA 1
ATOM 1047 C C . LYS B 1 46 ? -12.312 -6.113 -5.551 1 98.62 46 LYS B C 1
ATOM 1049 O O . LYS B 1 46 ? -11.266 -5.789 -6.117 1 98.62 46 LYS B O 1
ATOM 1054 N N . VAL B 1 47 ? -12.422 -6.473 -4.32 1 98.75 47 VAL B N 1
ATOM 1055 C CA . VAL B 1 47 ? -11.219 -6.738 -3.535 1 98.75 47 VAL B CA 1
ATOM 1056 C C . VAL B 1 47 ? -11.07 -8.242 -3.322 1 98.75 47 VAL B C 1
ATOM 1058 O O . VAL B 1 47 ? -12.008 -8.914 -2.893 1 98.75 47 VAL B O 1
ATOM 1061 N N . GLU B 1 48 ? -9.992 -8.742 -3.652 1 98.81 48 GLU B N 1
ATOM 1062 C CA . GLU B 1 48 ? -9.633 -10.125 -3.34 1 98.81 48 GLU B CA 1
ATOM 1063 C C . GLU B 1 48 ? -8.523 -10.18 -2.295 1 98.81 48 GLU B C 1
ATOM 1065 O O . GLU B 1 48 ? -7.535 -9.453 -2.391 1 98.81 48 GLU B O 1
ATOM 1070 N N . GLU B 1 49 ? -8.727 -11.055 -1.364 1 98.44 49 GLU B N 1
ATOM 1071 C CA . GLU B 1 49 ? -7.715 -11.258 -0.336 1 98.44 49 GLU B CA 1
ATOM 1072 C C . GLU B 1 49 ? -7.059 -12.633 -0.478 1 98.44 49 GLU B C 1
ATOM 1074 O O . GLU B 1 49 ? -7.738 -13.625 -0.744 1 98.44 49 GLU B O 1
ATOM 1079 N N . TYR B 1 50 ? -5.824 -12.656 -0.287 1 97.81 50 TYR B N 1
ATOM 1080 C CA . TYR B 1 50 ? -5.027 -13.883 -0.364 1 97.81 50 TYR B CA 1
ATOM 1081 C C . TYR B 1 50 ? -4.18 -14.062 0.891 1 97.81 50 TYR B C 1
ATOM 1083 O O . TYR B 1 50 ? -3.758 -13.078 1.508 1 97.81 50 TYR B O 1
ATOM 1091 N N . GLU B 1 51 ? -3.93 -15.258 1.22 1 96.62 51 GLU B N 1
ATOM 1092 C CA . GLU B 1 51 ? -2.936 -15.68 2.203 1 96.62 51 GLU B CA 1
ATOM 1093 C C . GLU B 1 51 ? -2.025 -16.766 1.635 1 96.62 51 GLU B C 1
ATOM 1095 O O . GLU B 1 51 ? -2.5 -17.812 1.206 1 96.62 51 GLU B O 1
ATOM 1100 N N . ASN B 1 52 ? -0.74 -16.422 1.585 1 94.31 52 ASN B N 1
ATOM 1101 C CA . ASN B 1 52 ? 0.228 -17.344 0.991 1 94.31 52 ASN B CA 1
ATOM 1102 C C . ASN B 1 52 ? -0.17 -17.734 -0.429 1 94.31 52 ASN B C 1
ATOM 1104 O O . ASN B 1 52 ? -0.101 -18.906 -0.795 1 94.31 52 ASN B O 1
ATOM 1108 N N . GLY B 1 53 ? -0.662 -16.734 -1.134 1 95.69 53 GLY B N 1
ATOM 1109 C CA . GLY B 1 53 ? -0.996 -16.938 -2.535 1 95.69 53 GLY B CA 1
ATOM 1110 C C . GLY B 1 53 ? -2.33 -17.641 -2.734 1 95.69 53 GLY B C 1
ATOM 1111 O O . GLY B 1 53 ? -2.768 -17.828 -3.869 1 95.69 53 GLY B O 1
ATOM 1112 N N . ILE B 1 54 ? -3 -18.016 -1.659 1 97.25 54 ILE B N 1
ATOM 1113 C CA . ILE B 1 54 ? -4.27 -18.734 -1.73 1 97.25 54 ILE B CA 1
ATOM 1114 C C . ILE B 1 54 ? -5.426 -17.75 -1.551 1 97.25 54 ILE B C 1
ATOM 1116 O O . ILE B 1 54 ? -5.441 -16.969 -0.595 1 97.25 54 ILE B O 1
ATOM 1120 N N . HIS B 1 55 ? -6.363 -17.781 -2.434 1 98.25 55 HIS B N 1
ATOM 1121 C CA . HIS B 1 55 ? -7.531 -16.906 -2.383 1 98.25 55 HIS B CA 1
ATOM 1122 C C . HIS B 1 55 ? -8.414 -17.234 -1.18 1 98.25 55 HIS B C 1
ATOM 1124 O O . HIS B 1 55 ? -8.742 -18.391 -0.945 1 98.25 55 HIS B O 1
ATOM 1130 N N . LYS B 1 56 ? -8.766 -16.234 -0.423 1 98.12 56 LYS B N 1
ATOM 1131 C CA . LYS B 1 56 ? -9.562 -16.438 0.784 1 98.12 56 LYS B CA 1
ATOM 1132 C C . LYS B 1 56 ? -10.984 -15.93 0.603 1 98.12 56 LYS B C 1
ATOM 1134 O O . LYS B 1 56 ? -11.953 -16.625 0.944 1 98.12 56 LYS B O 1
ATOM 1139 N N . ARG B 1 57 ? -11.102 -14.773 0.065 1 98 57 ARG B N 1
ATOM 1140 C CA . ARG B 1 57 ? -12.406 -14.141 -0.038 1 98 57 ARG B CA 1
ATOM 1141 C C . ARG B 1 57 ? -12.391 -13 -1.047 1 98 57 ARG B C 1
ATOM 1143 O O . ARG B 1 57 ? -11.32 -12.5 -1.405 1 98 57 ARG B O 1
ATOM 1150 N N . THR B 1 58 ? -13.578 -12.656 -1.484 1 98.31 58 THR B N 1
ATOM 1151 C CA . THR B 1 58 ? -13.828 -11.523 -2.369 1 98.31 58 THR B CA 1
ATOM 1152 C C . THR B 1 58 ? -14.945 -10.641 -1.818 1 98.31 58 THR B C 1
ATOM 1154 O O . THR B 1 58 ? -15.977 -11.141 -1.369 1 98.31 58 THR B O 1
ATOM 1157 N N . TYR B 1 59 ? -14.664 -9.391 -1.821 1 98.19 59 TYR B N 1
ATOM 1158 C CA . TYR B 1 59 ? -15.656 -8.445 -1.327 1 98.19 59 TYR B CA 1
ATOM 1159 C C . TYR B 1 59 ? -15.453 -7.066 -1.938 1 98.19 59 TYR B C 1
ATOM 1161 O O . TYR B 1 59 ? -14.586 -6.883 -2.799 1 98.19 59 TYR B O 1
ATOM 1169 N N . GLY B 1 60 ? -16.266 -6.086 -1.548 1 96.88 60 GLY B N 1
ATOM 1170 C CA . GLY B 1 60 ? -16.109 -4.699 -1.97 1 96.88 60 GLY B CA 1
ATOM 1171 C C . GLY B 1 60 ? -16.656 -4.438 -3.357 1 96.88 60 GLY B C 1
ATOM 1172 O O . GLY B 1 60 ? -16.953 -5.375 -4.102 1 96.88 60 GLY B O 1
ATOM 1173 N N . SER B 1 61 ? -16.875 -3.268 -3.621 1 97 61 SER B N 1
ATOM 1174 C CA . SER B 1 61 ? -17.312 -2.773 -4.922 1 97 61 SER B CA 1
ATOM 1175 C C . SER B 1 61 ? -16.688 -1.415 -5.234 1 97 61 SER B C 1
ATOM 1177 O O . SER B 1 61 ? -16.438 -0.618 -4.328 1 97 61 SER B O 1
ATOM 1179 N N . ASN B 1 62 ? -16.438 -1.185 -6.523 1 98 62 ASN B N 1
ATOM 1180 C CA . ASN B 1 62 ? -15.914 0.077 -7.047 1 98 62 ASN B CA 1
ATOM 1181 C C . ASN B 1 62 ? -14.555 0.417 -6.453 1 98 62 ASN B C 1
ATOM 1183 O O . ASN B 1 62 ? -14.234 1.589 -6.242 1 98 62 ASN B O 1
ATOM 1187 N N . ALA B 1 63 ? -13.859 -0.576 -6.055 1 98.12 63 ALA B N 1
ATOM 1188 C CA . ALA B 1 63 ? -12.523 -0.375 -5.488 1 98.12 63 ALA B CA 1
ATOM 1189 C C . ALA B 1 63 ? -11.539 0.094 -6.559 1 98.12 63 ALA B C 1
ATOM 1191 O O . ALA B 1 63 ? -11.562 -0.4 -7.688 1 98.12 63 ALA B O 1
ATOM 1192 N N . VAL B 1 64 ? -10.625 1.011 -6.152 1 97.25 64 VAL B N 1
ATOM 1193 C CA . VAL B 1 64 ? -9.609 1.466 -7.09 1 97.25 64 VAL B CA 1
ATOM 1194 C C . VAL B 1 64 ? -8.219 1.302 -6.465 1 97.25 64 VAL B C 1
ATOM 1196 O O . VAL B 1 64 ? -7.227 1.138 -7.18 1 97.25 64 VAL B O 1
ATOM 1199 N N . LYS B 1 65 ? -8.133 1.4 -5.164 1 96.44 65 LYS B N 1
ATOM 1200 C CA . LYS B 1 65 ? -6.879 1.253 -4.43 1 96.44 65 LYS B CA 1
ATOM 1201 C C . LYS B 1 65 ? -7.09 0.483 -3.129 1 96.44 65 LYS B C 1
ATOM 1203 O O . LYS B 1 65 ? -8.195 0.459 -2.588 1 96.44 65 LYS B O 1
ATOM 1208 N N . VAL B 1 66 ? -6.004 -0.127 -2.691 1 97.62 66 VAL B N 1
ATOM 1209 C CA . VAL B 1 66 ? -6.07 -0.821 -1.41 1 97.62 66 VAL B CA 1
ATOM 1210 C C . VAL B 1 66 ? -4.789 -0.569 -0.619 1 97.62 66 VAL B C 1
ATOM 1212 O O . VAL B 1 66 ? -3.717 -0.385 -1.201 1 97.62 66 VAL B O 1
ATOM 1215 N N . GLN B 1 67 ? -4.875 -0.54 0.631 1 96 67 GLN B N 1
ATOM 1216 C CA . GLN B 1 67 ? -3.805 -0.513 1.624 1 96 67 GLN B CA 1
ATOM 1217 C C . GLN B 1 67 ? -4.059 -1.533 2.73 1 96 67 GLN B C 1
ATOM 1219 O O . GLN B 1 67 ? -5.199 -1.736 3.148 1 96 67 GLN B O 1
ATOM 1224 N N . VAL B 1 68 ? -3.006 -2.141 3.162 1 94.88 68 VAL B N 1
ATOM 1225 C CA 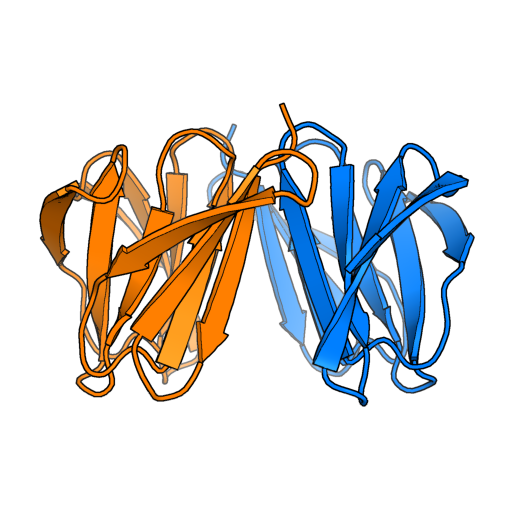. VAL B 1 68 ? -3.137 -3.098 4.254 1 94.88 68 VAL B CA 1
ATOM 1226 C C . VAL B 1 68 ? -2.2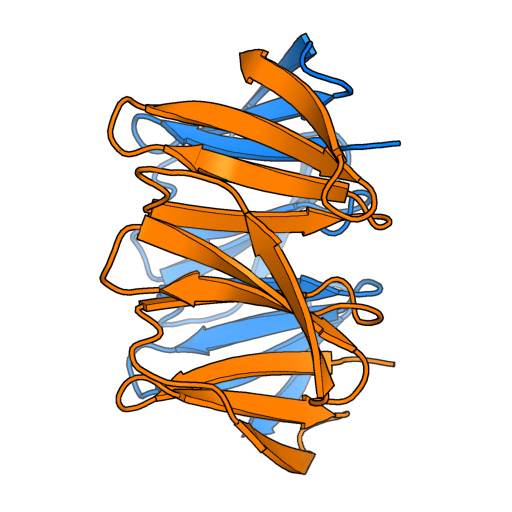21 -2.693 5.41 1 94.88 68 VAL B C 1
ATOM 1228 O O . VAL B 1 68 ? -1.025 -2.467 5.207 1 94.88 68 VAL B O 1
ATOM 1231 N N . SER B 1 69 ? -2.803 -2.621 6.539 1 89.12 69 SER B N 1
ATOM 1232 C CA . SER B 1 69 ? -2.049 -2.328 7.754 1 89.12 69 SER B CA 1
ATOM 1233 C C . SER B 1 69 ? -2.662 -3.016 8.969 1 89.12 69 SER B C 1
ATOM 1235 O O . SER B 1 69 ? -3.846 -2.83 9.258 1 89.12 69 SER B O 1
ATOM 1237 N N . GLY B 1 70 ? -1.824 -3.852 9.578 1 84.19 70 GLY B N 1
ATOM 1238 C CA . GLY B 1 70 ? -2.287 -4.496 10.797 1 84.19 70 GLY B CA 1
ATOM 1239 C C . GLY B 1 70 ? -3.494 -5.391 10.578 1 84.19 70 GLY B C 1
ATOM 1240 O O . GLY B 1 70 ? -4.398 -5.438 11.414 1 84.19 70 GLY B O 1
ATOM 1241 N N . GLY B 1 71 ? -3.611 -5.957 9.461 1 88.12 71 GLY B N 1
ATOM 1242 C CA . GLY B 1 71 ? -4.695 -6.879 9.156 1 88.12 71 GLY B CA 1
ATOM 1243 C C . GLY B 1 71 ? -5.938 -6.184 8.633 1 88.12 71 GLY B C 1
ATOM 1244 O O . GLY B 1 71 ? -6.91 -6.84 8.25 1 88.12 71 GLY B O 1
ATOM 1245 N N . ILE B 1 72 ? -5.922 -4.898 8.672 1 93.69 72 ILE B N 1
ATOM 1246 C CA . ILE B 1 72 ? -7.039 -4.121 8.141 1 93.69 72 ILE B CA 1
ATOM 1247 C C . ILE B 1 72 ? -6.785 -3.791 6.676 1 93.69 72 ILE B C 1
ATOM 1249 O O . ILE B 1 72 ? -5.668 -3.432 6.297 1 93.69 72 ILE B O 1
ATOM 1253 N N . VAL B 1 73 ? -7.848 -3.941 5.918 1 97 73 VAL B N 1
ATOM 1254 C CA . VAL B 1 73 ? -7.793 -3.568 4.508 1 97 73 VAL B CA 1
ATOM 1255 C C . VAL B 1 73 ? -8.57 -2.271 4.289 1 97 73 VAL B C 1
ATOM 1257 O O . VAL B 1 73 ? -9.781 -2.223 4.504 1 97 73 VAL B O 1
ATOM 1260 N N . ALA B 1 74 ? -7.914 -1.262 3.945 1 97.12 74 ALA B N 1
ATOM 1261 C CA . ALA B 1 74 ? -8.539 0.004 3.568 1 97.12 74 ALA B CA 1
ATOM 1262 C C . ALA B 1 74 ? -8.727 0.095 2.057 1 97.12 74 ALA B C 1
ATOM 1264 O O . ALA B 1 74 ? -7.75 0.066 1.302 1 97.12 74 ALA B O 1
ATOM 1265 N N . VAL B 1 75 ? -9.906 0.254 1.62 1 97.88 75 VAL B N 1
ATOM 1266 C CA . VAL B 1 75 ? -10.266 0.271 0.207 1 97.88 75 VAL B CA 1
ATOM 1267 C C . VAL B 1 75 ? -10.719 1.673 -0.193 1 97.88 75 VAL B C 1
ATOM 1269 O O . VAL B 1 75 ? -11.68 2.205 0.368 1 97.88 75 VAL B O 1
ATOM 1272 N N . THR B 1 76 ? -10.055 2.281 -1.074 1 96.88 76 THR B N 1
ATOM 1273 C CA . THR B 1 76 ? -10.523 3.529 -1.663 1 96.88 76 THR B CA 1
ATOM 1274 C C . THR B 1 76 ? -11.422 3.256 -2.865 1 96.88 76 THR B C 1
ATOM 1276 O O . THR B 1 76 ? -11.031 2.543 -3.791 1 96.88 76 THR B O 1
ATOM 1279 N N . THR B 1 77 ? -12.562 3.799 -2.836 1 97.5 77 THR B N 1
ATOM 1280 C CA . THR B 1 77 ? -13.508 3.58 -3.922 1 97.5 77 THR B CA 1
ATOM 1281 C C . THR B 1 77 ? -13.352 4.652 -5 1 97.5 77 THR B C 1
ATOM 1283 O O . THR B 1 77 ? -12.68 5.66 -4.785 1 97.5 77 THR B O 1
ATOM 1286 N N . SER B 1 78 ? -13.977 4.434 -6.113 1 95.75 78 SER B N 1
ATOM 1287 C CA . SER B 1 78 ? -13.883 5.348 -7.246 1 95.75 78 SER B CA 1
ATOM 1288 C C . SER B 1 78 ? -14.492 6.707 -6.91 1 95.75 78 SER B C 1
ATOM 1290 O O . SER B 1 78 ? -14.188 7.707 -7.562 1 95.75 78 SER B O 1
ATOM 1292 N N . LYS B 1 79 ? -15.305 6.707 -5.867 1 93.94 79 LYS B N 1
ATOM 1293 C CA . LYS B 1 79 ? -15.93 7.969 -5.473 1 93.94 79 LYS B CA 1
ATOM 1294 C C . LYS B 1 79 ? -15.102 8.68 -4.402 1 93.94 79 LYS B C 1
ATOM 1296 O O . LYS B 1 79 ? -15.508 9.719 -3.885 1 93.94 79 LYS B O 1
ATOM 1301 N N . GLY B 1 80 ? -14.07 8.062 -3.99 1 91.56 80 GLY B N 1
ATOM 1302 C CA . GLY B 1 80 ? -13.141 8.75 -3.111 1 91.56 80 GLY B CA 1
ATOM 1303 C C . GLY B 1 80 ? -13.344 8.422 -1.646 1 91.56 80 GLY B C 1
ATOM 1304 O O . GLY B 1 80 ? -12.633 8.93 -0.781 1 91.56 80 GLY B O 1
AT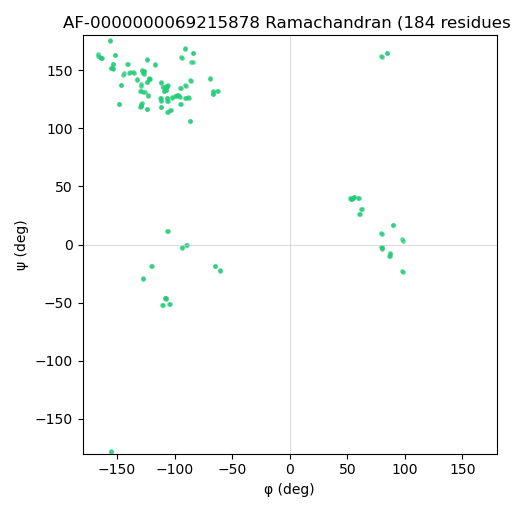OM 1305 N N . LYS B 1 81 ? -14.266 7.531 -1.321 1 94.88 81 LYS B N 1
ATOM 1306 C CA . LYS B 1 81 ? -14.477 7.074 0.05 1 94.88 81 LYS B CA 1
ATOM 1307 C C . LYS B 1 81 ? -13.516 5.949 0.41 1 94.88 81 LYS B C 1
ATOM 1309 O O . LYS B 1 81 ? -12.992 5.266 -0.473 1 94.88 81 LYS B O 1
ATOM 1314 N N . VAL B 1 82 ? -13.336 5.855 1.673 1 96.88 82 VAL B N 1
ATOM 1315 C CA . VAL B 1 82 ? -12.523 4.746 2.164 1 96.88 82 VAL B CA 1
ATOM 1316 C C . VAL B 1 82 ? -13.398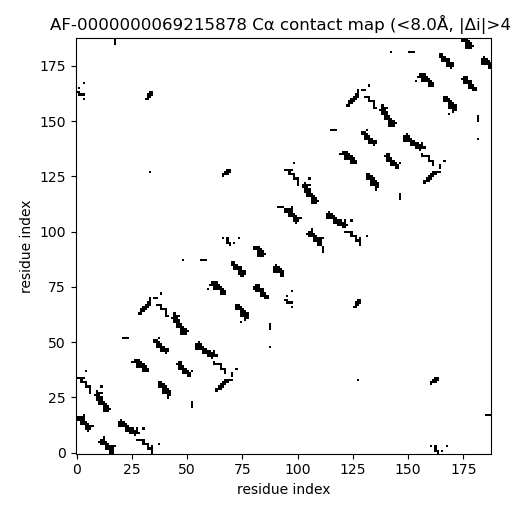 3.777 2.953 1 96.88 82 VAL B C 1
ATOM 1318 O O . VAL B 1 82 ? -14.148 4.191 3.842 1 96.88 82 VAL B O 1
ATOM 1321 N N . GLU B 1 83 ? -13.352 2.582 2.582 1 97.5 83 GLU B N 1
ATOM 1322 C CA . GLU B 1 83 ? -13.992 1.5 3.326 1 97.5 83 GLU B CA 1
ATOM 1323 C C . GLU B 1 83 ? -12.953 0.604 3.994 1 97.5 83 GLU B C 1
ATOM 1325 O O . GLU B 1 83 ? -11.992 0.172 3.354 1 97.5 83 GLU B O 1
ATOM 1330 N N . GLU B 1 84 ? -13.18 0.347 5.223 1 97.19 84 GLU B N 1
ATOM 1331 C CA . GLU B 1 84 ? -12.258 -0.527 5.941 1 97.19 84 GLU B CA 1
ATOM 1332 C C . GLU B 1 84 ? -12.883 -1.896 6.195 1 97.19 84 GLU B C 1
ATOM 1334 O O . GLU B 1 84 ? -14.055 -1.989 6.578 1 97.19 84 GLU B O 1
ATOM 1339 N N . TYR B 1 85 ? -12.117 -2.883 5.973 1 97.12 85 TYR B N 1
ATOM 1340 C CA . TYR B 1 85 ? -12.531 -4.262 6.203 1 97.12 85 TYR B CA 1
ATOM 1341 C C . TYR B 1 85 ? -11.531 -4.996 7.09 1 97.12 85 TYR B C 1
ATOM 1343 O O . TYR B 1 85 ? -10.328 -4.742 7.016 1 97.12 85 TYR B O 1
ATOM 1351 N N . LYS B 1 86 ? -12.008 -5.891 7.867 1 95.88 86 LYS B N 1
ATOM 1352 C CA . LYS B 1 86 ? -11.203 -6.887 8.57 1 95.88 86 LYS B CA 1
ATOM 1353 C C . LYS B 1 86 ? -11.75 -8.297 8.336 1 95.88 86 LYS B C 1
ATOM 1355 O O . LYS B 1 86 ? -12.922 -8.57 8.617 1 95.88 86 LYS B O 1
ATOM 1360 N N . ASN B 1 87 ? -10.938 -9.188 7.773 1 95 87 ASN B N 1
ATOM 1361 C CA . ASN B 1 87 ? -11.367 -10.531 7.395 1 95 87 ASN B CA 1
ATOM 1362 C C . ASN B 1 87 ? -12.594 -10.492 6.492 1 95 87 ASN B C 1
ATOM 1364 O O . ASN B 1 87 ? -13.539 -11.258 6.684 1 95 87 ASN B O 1
ATOM 1368 N N . GLY B 1 88 ? -12.594 -9.523 5.602 1 94.94 88 GLY B N 1
ATOM 1369 C CA . GLY B 1 88 ? -13.656 -9.406 4.621 1 94.94 88 GLY B CA 1
ATOM 1370 C C . GLY B 1 88 ? -14.914 -8.758 5.176 1 94.94 88 GLY B C 1
ATOM 1371 O O . GLY B 1 88 ? -15.883 -8.547 4.449 1 94.94 88 GLY B O 1
ATOM 1372 N N . ILE B 1 89 ? -14.922 -8.438 6.469 1 96.56 89 ILE B N 1
ATOM 1373 C CA . ILE B 1 89 ? -16.078 -7.836 7.105 1 96.56 89 ILE B CA 1
ATOM 1374 C C . ILE B 1 89 ? -15.938 -6.316 7.129 1 96.56 89 ILE B C 1
ATOM 1376 O O . ILE B 1 89 ? -14.922 -5.793 7.602 1 96.56 89 ILE B O 1
ATOM 1380 N N . HIS B 1 90 ? -16.922 -5.605 6.633 1 97.25 90 HIS B N 1
ATOM 1381 C CA . HIS B 1 90 ? -16.922 -4.148 6.59 1 97.25 90 HIS B CA 1
ATOM 1382 C C . HIS B 1 90 ? -16.984 -3.553 7.992 1 97.25 90 HIS B C 1
ATOM 1384 O O . HIS B 1 90 ? -17.812 -3.963 8.812 1 97.25 90 HIS B O 1
ATOM 1390 N N . LYS B 1 91 ? -16.141 -2.646 8.25 1 96.25 91 LYS B N 1
ATOM 1391 C CA . LYS B 1 91 ? -16.078 -2.043 9.578 1 96.25 91 LYS B CA 1
ATOM 1392 C C . LYS B 1 91 ? -16.625 -0.622 9.57 1 96.25 91 LYS B C 1
ATOM 1394 O O . LYS B 1 91 ? -17.453 -0.26 10.414 1 96.25 91 LYS B O 1
ATOM 1399 N N . ARG B 1 92 ? -16.234 0.16 8.625 1 95.75 92 ARG B N 1
ATOM 1400 C CA . ARG B 1 92 ? -16.641 1.56 8.547 1 95.75 92 ARG B CA 1
ATOM 1401 C C . ARG B 1 92 ? -16.344 2.139 7.168 1 95.75 92 ARG B C 1
ATOM 1403 O O . ARG B 1 92 ? -15.578 1.555 6.395 1 95.75 92 ARG B O 1
ATOM 1410 N N . THR B 1 93 ? -17 3.23 6.867 1 95.62 93 THR B N 1
ATOM 1411 C CA . THR B 1 93 ? -16.781 4.035 5.672 1 95.62 93 THR B CA 1
ATOM 1412 C C . THR B 1 93 ? -16.594 5.504 6.035 1 95.62 93 THR B C 1
ATOM 1414 O O . THR B 1 93 ? -17.312 6.039 6.871 1 95.62 93 THR B O 1
ATOM 1417 N N . TYR B 1 94 ? -15.641 6.035 5.383 1 94.12 94 TYR B N 1
ATOM 1418 C CA . TYR B 1 94 ? -15.445 7.469 5.574 1 94.12 94 TYR B CA 1
ATOM 1419 C C . TYR B 1 94 ? -14.836 8.109 4.332 1 94.12 94 TYR B C 1
ATOM 1421 O O . TYR B 1 94 ? -14.32 7.41 3.457 1 94.12 94 TYR B O 1
#

Nearest PDB structures (foldseek):
  7xfp-assembly4_D  TM=9.709E-01  e=6.975E-15  Helicobacter pylori
  8d30-assembly1_A  TM=7.444E-01  e=3.845E-03  Homo sapiens
  2ynp-assembly1_A  TM=7.055E-01  e=7.985E-03  Saccharomyces cerevisiae
  8qo9-assembly1_B3  TM=6.562E-01  e=5.227E-02  Homo sapiens
  4ld3-assembly1_A  TM=4.583E-01  e=8.310E-01  Danio rerio